Protein AF-0000000074483027 (afdb_homodimer)

Secondary structure (DSSP, 8-state):
-HHHHHHHHT-HHHHHHT-EEEEEETTEEEEEEE--GGGB-TTSBBPHHHHHHHHHHHHHHHHTTTSS-EEEEEEEEEE-S--BTT-EEEEEEEE-S--SSEEEEEEEEE-TT--EEEEEEEEEEE-SS----/-HHHHHHHHT-HHHHHHT-EEEEEETTEEEEEEE--GGGB-TTSBBPHHHHHHHHHHHHHHHHTTTSS-EEEEEEEEEE-S--BTT-EEEEEEEE-S-SSSEEEEEEEEEETT--EEEEEEEEEEE-SS----

Organism: Parageobacillus thermoglucosidasius (NCBI:txid1426)

Solvent-accessible surface area (backbone atoms only — not comparable to full-atom values): 13117 Å² total; per-residue (Å²): 112,68,68,60,50,53,46,58,72,59,14,33,30,45,54,68,67,51,47,42,82,73,46,75,42,76,36,22,14,33,24,34,34,62,36,44,76,55,38,16,32,68,86,60,30,50,20,67,36,51,55,47,28,48,40,43,52,11,42,52,48,11,57,40,40,71,74,33,54,47,44,74,39,36,39,36,40,34,55,68,44,89,47,35,74,72,39,45,38,36,17,38,18,35,53,72,52,74,80,63,53,55,38,38,30,44,27,42,30,26,38,87,86,69,46,64,32,29,45,33,39,37,33,31,40,40,51,80,71,60,66,73,127,109,67,67,59,49,51,46,57,70,60,13,34,31,47,51,68,67,53,47,44,82,74,45,76,44,76,37,22,14,33,25,36,35,62,36,44,76,54,38,16,30,68,86,60,29,50,21,67,38,53,55,46,28,49,40,44,52,11,42,53,48,11,56,39,39,72,74,32,53,47,44,73,39,35,38,37,40,36,55,68,42,91,50,35,75,72,39,47,39,35,16,40,16,35,54,74,52,73,84,59,54,54,36,38,32,44,28,42,30,26,37,86,86,68,45,64,33,30,44,33,40,37,34,30,39,42,52,80,71,62,66,73,126

Foldseek 3Di:
DVVVVVVLQVPPVCVVQPKAWDDAAAQKTKIKHADAPVQADPVQWGDPVSQVVQQVSRVCRNVCRPQFHKDWDDKDKDFDATHHHGWMKMKMKGWDDDDDQKTKIWIFIATPVRDTGMIMMTMMGTDPPRPPD/DVVVVVVLQVPPVCVVQPKAWDDAAAQKTKIKHAAAPVQADPVQWGDPVSQVVQQVSRVCRNVCRVQFHKDWDDKDKDFDATHHHGWMKMKMKGWDDDDDQKTKIWIFIATPVRDTGMIMMTMMGTDPPRPPD

Nearest PDB structures (foldseek):
  2fs2-assembly1_B  TM=9.545E-01  e=5.221E-14  Escherichia coli
  1psu-assembly1_A  TM=9.166E-01  e=1.231E-13  Escherichia coli
  3lbe-assembly1_B  TM=9.608E-01  e=1.191E-11  Streptococcus mutans UA159
  4zrb-assembly2_G  TM=9.222E-01  e=1.882E-11  Streptococcus pneumoniae TIGR4
  4zrb-assembly1_D  TM=9.544E-01  e=6.252E-11  Streptococcus pneumoniae TIGR4

Structure (mmCIF, N/CA/C/O backbone):
data_AF-0000000074483027-model_v1
#
loop_
_entity.id
_entity.type
_entity.pdbx_description
1 polymer 'Phenylacetic acid degradation protein'
#
loop_
_atom_site.group_PDB
_atom_site.id
_atom_site.type_symbol
_atom_site.label_atom_id
_atom_site.label_alt_id
_atom_site.label_comp_id
_atom_site.label_asym_id
_atom_site.label_entity_id
_atom_site.label_seq_id
_atom_site.pdbx_PDB_ins_code
_atom_site.Cartn_x
_atom_site.Cartn_y
_atom_site.Cartn_z
_atom_site.occupancy
_atom_site.B_iso_or_equiv
_atom_site.auth_seq_id
_atom_site.auth_comp_id
_atom_site.auth_asym_id
_atom_site.auth_atom_id
_atom_site.pdbx_PDB_model_num
ATOM 1 N N . MET A 1 1 ? 1.096 22.469 15.211 1 58.09 1 MET A N 1
ATOM 2 C CA . MET A 1 1 ? 1.798 21.281 14.75 1 58.09 1 MET A CA 1
ATOM 3 C C . MET A 1 1 ? 1.751 20.188 15.805 1 58.09 1 MET A C 1
ATOM 5 O O . MET A 1 1 ? 1.558 19 15.484 1 58.09 1 MET A O 1
ATOM 9 N N . GLY A 1 2 ? 1.621 20.656 16.953 1 65 2 GLY A N 1
ATOM 10 C CA . GLY A 1 2 ? 1.711 19.781 18.109 1 65 2 GLY A CA 1
ATOM 11 C C . GLY A 1 2 ? 0.546 18.812 18.219 1 65 2 GLY A C 1
ATOM 12 O O . GLY A 1 2 ? 0.747 17.609 18.375 1 65 2 GLY A O 1
ATOM 13 N N . ASP A 1 3 ? -0.646 19.344 17.984 1 74 3 ASP A N 1
ATOM 14 C CA . ASP A 1 3 ? -1.825 18.5 18.156 1 74 3 ASP A CA 1
ATOM 15 C C . ASP A 1 3 ? -1.979 17.531 16.984 1 74 3 ASP A C 1
ATOM 17 O O . ASP A 1 3 ? -2.311 16.359 17.188 1 74 3 ASP A O 1
ATOM 21 N N . PHE A 1 4 ? -1.639 17.953 15.836 1 74.31 4 PHE A N 1
ATOM 22 C CA . PHE A 1 4 ? -1.752 17.125 14.641 1 74.31 4 PHE A CA 1
ATOM 23 C C . PHE A 1 4 ? -0.746 15.984 14.672 1 74.31 4 PHE A C 1
ATOM 25 O O . PHE A 1 4 ? -1.091 14.836 14.375 1 74.31 4 PHE A O 1
ATOM 32 N N . MET A 1 5 ? 0.415 16.266 15.211 1 77.19 5 MET A N 1
ATOM 33 C CA . MET A 1 5 ? 1.448 15.242 15.328 1 77.19 5 MET A CA 1
ATOM 34 C C . MET A 1 5 ? 1.03 14.156 16.312 1 77.19 5 MET A C 1
ATOM 36 O O . MET A 1 5 ? 1.313 12.977 16.109 1 77.19 5 MET A O 1
ATOM 40 N N . LYS A 1 6 ? 0.401 14.656 17.266 1 82.94 6 LYS A N 1
ATOM 41 C CA . LYS A 1 6 ? -0.09 13.703 18.266 1 82.94 6 LYS A CA 1
ATOM 42 C C . LYS A 1 6 ? -1.12 12.758 17.641 1 82.94 6 LYS A C 1
ATOM 44 O O . LYS A 1 6 ? -1.086 11.555 17.891 1 82.94 6 LYS A O 1
ATOM 49 N N . LYS A 1 7 ? -1.96 13.328 16.906 1 84.56 7 LYS A N 1
ATOM 50 C CA . LYS A 1 7 ? -2.988 12.523 16.25 1 84.56 7 LYS A CA 1
ATOM 51 C C . LYS A 1 7 ? -2.369 11.531 15.273 1 84.56 7 LYS A C 1
ATOM 53 O O . LYS A 1 7 ? -2.773 10.367 15.219 1 84.56 7 LYS A O 1
ATOM 58 N N . MET A 1 8 ? -1.4 11.906 14.562 1 84.81 8 MET A N 1
ATOM 59 C CA . MET A 1 8 ? -0.748 11.062 13.57 1 84.81 8 MET A CA 1
ATOM 60 C C . MET A 1 8 ? -0.003 9.914 14.234 1 84.81 8 MET A C 1
ATOM 62 O O . MET A 1 8 ? 0.044 8.805 13.703 1 84.81 8 MET A O 1
ATOM 66 N N . LYS A 1 9 ? 0.51 10.18 15.43 1 88.38 9 LYS A N 1
ATOM 67 C CA . LYS A 1 9 ? 1.237 9.156 16.172 1 88.38 9 LYS A CA 1
ATOM 68 C C . LYS A 1 9 ? 0.292 8.07 16.688 1 88.38 9 LYS A C 1
ATOM 70 O O . LYS A 1 9 ? 0.726 6.965 17.016 1 88.38 9 LYS A O 1
ATOM 75 N N . GLU A 1 10 ? -0.963 8.43 16.688 1 91.31 10 GLU A N 1
ATOM 76 C CA . GLU A 1 10 ? -1.968 7.484 17.172 1 91.31 10 GLU A CA 1
ATOM 77 C C . GLU A 1 10 ? -2.658 6.77 16.016 1 91.31 10 GLU A C 1
ATOM 79 O O . GLU A 1 10 ? -3.676 6.102 16.203 1 91.31 10 GLU A O 1
ATOM 84 N N . ASP A 1 11 ? -2.107 6.992 14.883 1 94.06 11 ASP A N 1
ATOM 85 C CA . ASP A 1 11 ? -2.691 6.32 13.727 1 94.06 11 ASP A CA 1
ATOM 86 C C . ASP A 1 11 ? -2.75 4.809 13.938 1 94.06 11 ASP A C 1
ATOM 88 O O . ASP A 1 11 ? -1.715 4.156 14.078 1 94.06 11 ASP A O 1
ATOM 92 N N . PRO A 1 12 ? -3.945 4.211 13.969 1 96.12 12 PRO A N 1
ATOM 93 C CA . PRO A 1 12 ? -4.098 2.797 14.312 1 96.12 12 PRO A CA 1
ATOM 94 C C . PRO A 1 12 ? -3.346 1.873 13.359 1 96.12 12 PRO A C 1
ATOM 96 O O . PRO A 1 12 ? -2.717 0.907 13.797 1 96.12 12 PRO A O 1
ATOM 99 N N . PHE A 1 13 ? -3.434 2.139 12.086 1 97.38 13 PHE A N 1
ATOM 100 C CA . PHE A 1 13 ? -2.797 1.264 11.109 1 97.38 13 PHE A CA 1
ATOM 101 C C . PHE A 1 13 ? -1.278 1.358 11.203 1 97.38 13 PHE A C 1
ATOM 103 O O . PHE A 1 13 ? -0.585 0.339 11.18 1 97.38 13 PHE A O 1
ATOM 110 N N . ALA A 1 14 ? -0.75 2.58 11.297 1 97.12 14 ALA A N 1
ATOM 111 C CA . ALA A 1 14 ? 0.689 2.766 11.469 1 97.12 14 ALA A CA 1
ATOM 112 C C . ALA A 1 14 ? 1.194 2.021 12.703 1 97.12 14 ALA A C 1
ATOM 114 O O . ALA A 1 14 ? 2.207 1.32 12.641 1 97.12 14 ALA A O 1
ATOM 115 N N . ASN A 1 15 ? 0.457 2.158 13.797 1 97.12 15 ASN A N 1
ATOM 116 C CA . ASN A 1 15 ? 0.821 1.471 15.031 1 97.12 15 ASN A CA 1
ATOM 117 C C . ASN A 1 15 ? 0.728 -0.044 14.875 1 97.12 15 ASN A C 1
ATOM 119 O O . ASN A 1 15 ? 1.569 -0.779 15.398 1 97.12 15 ASN A O 1
ATOM 123 N N . TYR A 1 16 ? -0.268 -0.465 14.195 1 97.62 16 TYR A N 1
ATOM 124 C CA . TYR A 1 16 ? -0.484 -1.886 13.953 1 97.62 16 TYR A CA 1
ATOM 125 C C . TYR A 1 16 ? 0.704 -2.498 13.219 1 97.62 16 TYR A C 1
ATOM 127 O O . TYR A 1 16 ? 1.135 -3.607 13.539 1 97.62 16 TYR A O 1
ATOM 135 N N . LEU A 1 17 ? 1.318 -1.739 12.266 1 97.75 17 LEU A N 1
ATOM 136 C CA . LEU A 1 17 ? 2.436 -2.232 11.469 1 97.75 17 LEU A CA 1
ATOM 137 C C . LEU A 1 17 ? 3.762 -1.994 12.188 1 97.75 17 LEU A C 1
ATOM 139 O O . LEU A 1 17 ? 4.809 -2.467 11.734 1 97.75 17 LEU A O 1
ATOM 143 N N . GLY A 1 18 ? 3.746 -1.287 13.289 1 97.75 18 GLY A N 1
ATOM 144 C CA . GLY A 1 18 ? 4.973 -0.981 14.008 1 97.75 18 GLY A CA 1
ATOM 145 C C . GLY A 1 18 ? 5.77 0.146 13.375 1 97.75 18 GLY A C 1
ATOM 146 O O . GLY A 1 18 ? 7 0.153 13.445 1 97.75 18 GLY A O 1
ATOM 147 N N . ILE A 1 19 ? 5.109 1.063 12.727 1 98.12 19 ILE A N 1
ATOM 148 C CA . ILE A 1 19 ? 5.777 2.193 12.086 1 98.12 19 ILE A CA 1
ATOM 149 C C . ILE A 1 19 ? 6.035 3.289 13.117 1 98.12 19 ILE A C 1
ATOM 151 O O . ILE A 1 19 ? 5.164 3.607 13.93 1 98.12 19 ILE A O 1
ATOM 155 N N . THR A 1 20 ? 7.207 3.803 13.102 1 97.44 20 THR A N 1
ATOM 156 C CA . THR A 1 20 ? 7.594 4.902 13.984 1 97.44 20 THR A CA 1
ATOM 157 C C . THR A 1 20 ? 7.734 6.199 13.195 1 97.44 20 THR A C 1
ATOM 159 O O . THR A 1 20 ? 8.43 6.242 12.18 1 97.44 20 THR A O 1
ATOM 162 N N . ILE A 1 21 ? 7.062 7.238 13.633 1 96.81 21 ILE A N 1
ATOM 163 C CA . ILE A 1 21 ? 7.23 8.57 13.055 1 96.81 21 ILE A CA 1
ATOM 164 C C . ILE A 1 21 ? 8.445 9.25 13.68 1 96.81 21 ILE A C 1
ATOM 166 O O . ILE A 1 21 ? 8.422 9.625 14.852 1 96.81 21 ILE A O 1
ATOM 170 N N . GLU A 1 22 ? 9.445 9.461 12.891 1 96.56 22 GLU A N 1
ATOM 171 C CA . GLU A 1 22 ? 10.719 9.953 13.406 1 96.56 22 GLU A CA 1
ATOM 172 C C . GLU A 1 22 ? 10.766 11.477 13.398 1 96.56 22 GLU A C 1
ATOM 174 O O . GLU A 1 22 ? 11.219 12.102 14.359 1 96.56 22 GLU A O 1
ATOM 179 N N . ASP A 1 23 ? 10.398 12.062 12.328 1 95.94 23 ASP A N 1
ATOM 180 C CA . ASP A 1 23 ? 10.484 13.508 12.133 1 95.94 23 ASP A CA 1
ATOM 181 C C . ASP A 1 23 ? 9.414 13.992 11.164 1 95.94 23 ASP A C 1
ATOM 183 O O . ASP A 1 23 ? 9.109 13.32 10.172 1 95.94 23 ASP A O 1
ATOM 187 N N . VAL A 1 24 ? 8.828 15.117 11.508 1 95.5 24 VAL A N 1
ATOM 188 C CA . VAL A 1 24 ? 7.863 15.773 10.633 1 95.5 24 VAL A CA 1
ATOM 189 C C . VAL A 1 24 ? 8.125 17.281 10.609 1 95.5 24 VAL A C 1
ATOM 191 O O . VAL A 1 24 ? 8.211 17.922 11.656 1 95.5 24 VAL A O 1
ATOM 194 N N . GLU A 1 25 ? 8.297 17.766 9.484 1 94.38 25 GLU A N 1
ATOM 195 C CA . GLU A 1 25 ? 8.375 19.203 9.195 1 94.38 25 GLU A CA 1
ATOM 196 C C . GLU A 1 25 ? 7.438 19.594 8.062 1 94.38 25 GLU A C 1
ATOM 198 O O . GLU A 1 25 ? 6.816 18.719 7.438 1 94.38 25 GLU A O 1
ATOM 203 N N . GLU A 1 26 ? 7.32 20.875 7.852 1 92.69 26 GLU A N 1
ATOM 204 C CA . GLU A 1 26 ? 6.449 21.312 6.766 1 92.69 26 GLU A CA 1
ATOM 205 C C . GLU A 1 26 ? 6.887 20.703 5.434 1 92.69 26 GLU A C 1
ATOM 207 O O . GLU A 1 26 ? 8 20.969 4.969 1 92.69 26 GLU A O 1
ATOM 212 N N . GLY A 1 27 ? 6.035 19.906 4.895 1 93.5 27 GLY A N 1
ATOM 213 C CA . GLY A 1 27 ? 6.297 19.297 3.602 1 93.5 27 GLY A CA 1
ATOM 214 C C . GLY A 1 27 ? 7.293 18.156 3.674 1 93.5 27 GLY A C 1
ATOM 215 O O . GLY A 1 27 ? 7.832 17.734 2.65 1 93.5 27 GLY A O 1
ATOM 216 N N . TYR A 1 28 ? 7.641 17.703 4.84 1 96.75 28 TYR A N 1
ATOM 217 C CA . TYR A 1 28 ? 8.672 16.703 5.051 1 96.75 28 TYR A CA 1
ATOM 218 C C . TYR A 1 28 ? 8.281 15.742 6.164 1 96.75 28 TYR A C 1
ATOM 220 O O . TYR A 1 28 ? 7.723 16.156 7.184 1 96.75 28 TYR A O 1
ATOM 228 N N . ALA A 1 29 ? 8.594 14.484 5.973 1 97.62 29 ALA A N 1
ATOM 229 C CA . ALA A 1 29 ? 8.414 13.516 7.047 1 97.62 29 ALA A CA 1
ATOM 230 C C . ALA A 1 29 ? 9.367 12.336 6.887 1 97.62 29 ALA A C 1
ATOM 232 O O . ALA A 1 29 ? 9.688 11.93 5.766 1 97.62 29 ALA A O 1
ATOM 233 N N . LYS A 1 30 ? 9.836 11.859 7.961 1 98.5 30 LYS A N 1
ATOM 234 C CA . LYS A 1 30 ? 10.672 10.664 8.062 1 98.5 30 LYS A CA 1
ATOM 235 C C . LYS A 1 30 ? 10.047 9.641 9.008 1 98.5 30 LYS A C 1
ATOM 237 O O . LYS A 1 30 ? 9.75 9.953 10.156 1 98.5 30 LYS A O 1
ATOM 242 N N . VAL A 1 31 ? 9.82 8.43 8.516 1 98.5 31 VAL A N 1
ATOM 243 C CA . VAL A 1 31 ? 9.25 7.352 9.32 1 98.5 31 VAL A CA 1
ATOM 244 C C . VAL A 1 31 ? 10.062 6.074 9.125 1 98.5 31 VAL A C 1
ATOM 246 O O . VAL A 1 31 ? 10.781 5.934 8.133 1 98.5 31 VAL A O 1
ATOM 249 N N . SER A 1 32 ? 9.969 5.137 10.07 1 98.75 32 SER A N 1
ATOM 250 C CA . SER A 1 32 ? 10.766 3.914 10 1 98.75 32 SER A CA 1
ATOM 251 C C . SER A 1 32 ? 9.961 2.709 10.477 1 98.75 32 SER A C 1
ATOM 253 O O . SER A 1 32 ? 8.93 2.863 11.133 1 98.75 32 SER A O 1
ATOM 255 N N . MET A 1 33 ? 10.445 1.524 10.102 1 98.56 33 MET A N 1
ATOM 256 C CA . MET A 1 33 ? 9.812 0.26 10.461 1 98.56 33 MET A CA 1
ATOM 257 C C . MET A 1 33 ? 10.805 -0.892 10.375 1 98.56 33 MET A C 1
ATOM 259 O O . MET A 1 33 ? 11.633 -0.936 9.461 1 98.56 33 MET A O 1
ATOM 263 N N . GLU A 1 34 ? 10.734 -1.727 11.297 1 98.44 34 GLU A N 1
ATOM 264 C CA . GLU A 1 34 ? 11.492 -2.973 11.219 1 98.44 34 GLU A CA 1
ATOM 265 C C . GLU A 1 34 ? 10.664 -4.082 10.578 1 98.44 34 GLU A C 1
ATOM 267 O O . GLU A 1 34 ? 9.516 -4.309 10.961 1 98.44 34 GLU A O 1
ATOM 272 N N . ILE A 1 35 ? 11.281 -4.805 9.625 1 98.25 35 ILE A N 1
ATOM 273 C CA . ILE A 1 35 ? 10.586 -5.906 8.961 1 98.25 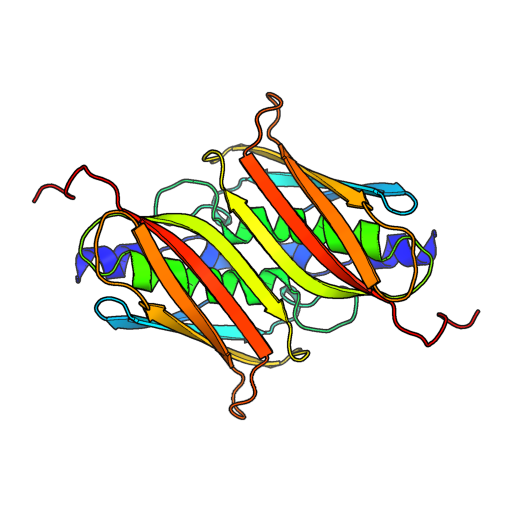35 ILE A CA 1
ATOM 274 C C . ILE A 1 35 ? 10.586 -7.137 9.859 1 98.25 35 ILE A C 1
ATOM 276 O O . ILE A 1 35 ? 11.648 -7.695 10.156 1 98.25 35 ILE A O 1
ATOM 280 N N . LYS A 1 36 ? 9.422 -7.48 10.289 1 97.94 36 LYS A N 1
ATOM 281 C CA . LYS A 1 36 ? 9.211 -8.664 11.109 1 97.94 36 LYS A CA 1
ATOM 282 C C . LYS A 1 36 ? 8.5 -9.766 10.32 1 97.94 36 LYS A C 1
ATOM 284 O O . LYS A 1 36 ? 8.141 -9.562 9.156 1 97.94 36 LYS A O 1
ATOM 289 N N . GLY A 1 37 ? 8.281 -10.938 10.945 1 97.06 37 GLY A N 1
ATOM 290 C CA . GLY A 1 37 ? 7.727 -12.102 10.273 1 97.06 37 GLY A CA 1
ATOM 291 C C . GLY A 1 37 ? 6.359 -11.844 9.664 1 97.06 37 GLY A C 1
ATOM 292 O O . GLY A 1 37 ? 6.066 -12.32 8.562 1 97.06 37 GLY A O 1
ATOM 293 N N . ASN A 1 38 ? 5.551 -11.086 10.352 1 97.19 38 ASN A N 1
ATOM 294 C CA . ASN A 1 38 ? 4.188 -10.828 9.898 1 97.19 38 ASN A CA 1
ATOM 295 C C . ASN A 1 38 ? 4.16 -9.867 8.719 1 97.19 38 ASN A C 1
ATOM 297 O O . ASN A 1 38 ? 3.119 -9.688 8.086 1 97.19 38 ASN A O 1
ATOM 301 N N . LEU A 1 39 ? 5.336 -9.242 8.398 1 97.75 39 LEU A N 1
ATOM 302 C CA . LEU A 1 39 ? 5.391 -8.258 7.324 1 97.75 39 LEU A CA 1
ATOM 303 C C . LEU A 1 39 ? 6.016 -8.859 6.066 1 97.75 39 LEU A C 1
ATOM 305 O O . LEU A 1 39 ? 6.23 -8.156 5.078 1 97.75 39 LEU A O 1
ATOM 309 N N . LEU A 1 40 ? 6.312 -10.125 6.105 1 96.62 40 LEU A N 1
ATOM 310 C CA . LEU A 1 40 ? 6.918 -10.805 4.969 1 96.62 40 LEU A CA 1
ATOM 311 C C . LEU A 1 40 ? 5.852 -11.289 3.992 1 96.62 40 LEU A C 1
ATOM 313 O O . LEU A 1 40 ? 4.688 -11.453 4.371 1 96.62 40 LEU A O 1
ATOM 317 N N . ASN A 1 41 ? 6.293 -11.43 2.721 1 93.5 41 ASN A N 1
ATOM 318 C CA . ASN A 1 41 ? 5.426 -12.078 1.743 1 93.5 41 ASN A CA 1
ATOM 319 C C . ASN A 1 41 ? 5.691 -13.578 1.667 1 93.5 41 ASN A C 1
ATOM 321 O O . ASN A 1 41 ? 6.48 -14.109 2.447 1 93.5 41 ASN A O 1
ATOM 325 N N . PHE A 1 42 ? 4.957 -14.25 0.782 1 89.56 42 PHE A N 1
ATOM 326 C CA . PHE A 1 42 ? 5.047 -15.703 0.689 1 89.56 42 PHE A CA 1
ATOM 327 C C . PHE A 1 42 ? 6.371 -16.125 0.066 1 89.56 42 PHE A C 1
ATOM 329 O O . PHE A 1 42 ? 6.742 -17.297 0.118 1 89.56 42 PHE A O 1
ATOM 336 N N . HIS A 1 43 ? 7.125 -15.18 -0.496 1 88.38 43 HIS A N 1
ATOM 337 C CA . HIS A 1 43 ? 8.453 -15.477 -1.021 1 88.38 43 HIS A CA 1
ATOM 338 C C . HIS A 1 43 ? 9.523 -15.305 0.055 1 88.38 43 HIS A C 1
ATOM 340 O O . HIS A 1 43 ? 10.695 -15.609 -0.176 1 88.38 43 HIS A O 1
ATOM 346 N N . GLY A 1 44 ? 9.141 -14.75 1.221 1 91.62 44 GLY A N 1
ATOM 347 C CA . GLY A 1 44 ? 10.078 -14.578 2.316 1 91.62 44 GLY A CA 1
ATOM 348 C C . GLY A 1 44 ? 10.75 -13.211 2.322 1 91.62 44 GLY A C 1
ATOM 349 O O . GLY A 1 44 ? 11.672 -12.969 3.104 1 91.62 44 GLY A O 1
ATOM 350 N N . SER A 1 45 ? 10.367 -12.391 1.451 1 95.31 45 SER A N 1
ATOM 351 C CA . SER A 1 45 ? 10.836 -11.008 1.43 1 95.31 45 SER A CA 1
ATOM 352 C C . SER A 1 45 ? 9.781 -10.062 1.995 1 95.31 45 SER A C 1
ATOM 354 O O . SER A 1 45 ? 8.648 -10.469 2.242 1 95.31 45 SER A O 1
ATOM 356 N N . ALA A 1 46 ? 10.234 -8.812 2.262 1 97.19 46 ALA A N 1
ATOM 357 C CA . ALA A 1 46 ? 9.273 -7.816 2.732 1 97.19 46 ALA A CA 1
ATOM 358 C C . ALA A 1 46 ? 8.102 -7.676 1.763 1 97.19 46 ALA A C 1
ATOM 360 O O . ALA A 1 46 ? 8.305 -7.59 0.548 1 97.19 46 ALA A O 1
ATOM 361 N N . ASN A 1 47 ? 6.945 -7.742 2.277 1 97.88 47 ASN A N 1
ATOM 362 C CA . ASN A 1 47 ? 5.746 -7.625 1.454 1 97.88 47 ASN A CA 1
ATOM 363 C C . ASN A 1 47 ? 5.637 -6.242 0.816 1 97.88 47 ASN A C 1
ATOM 365 O O . ASN A 1 47 ? 5.898 -5.23 1.469 1 97.88 47 ASN A O 1
ATOM 369 N N . GLY A 1 48 ? 5.234 -6.164 -0.43 1 97.62 48 GLY A N 1
ATOM 370 C CA . GLY A 1 48 ? 5.062 -4.895 -1.123 1 97.62 48 GLY A CA 1
ATOM 371 C C . GLY A 1 48 ? 4.086 -3.965 -0.432 1 97.62 48 GLY A C 1
ATOM 372 O O . GLY A 1 48 ? 4.27 -2.746 -0.438 1 97.62 48 GLY A O 1
ATOM 373 N N . GLY A 1 49 ? 3.008 -4.555 0.086 1 98.31 49 GLY A N 1
ATOM 374 C CA . GLY A 1 49 ? 2.035 -3.77 0.829 1 98.31 49 GLY A CA 1
ATOM 375 C C . GLY A 1 49 ? 2.611 -3.135 2.08 1 98.31 49 GLY A C 1
ATOM 376 O O . GLY A 1 49 ? 2.25 -2.012 2.438 1 98.31 49 GLY A O 1
ATOM 377 N N . ALA A 1 50 ? 3.506 -3.861 2.752 1 98.38 50 ALA A N 1
ATOM 378 C CA . ALA A 1 50 ? 4.164 -3.32 3.938 1 98.38 50 ALA A CA 1
ATOM 379 C C . ALA A 1 50 ? 5.059 -2.139 3.576 1 98.38 50 ALA A C 1
ATOM 381 O O . ALA A 1 50 ? 5.023 -1.099 4.238 1 98.38 50 ALA A O 1
ATOM 382 N N . ILE A 1 51 ? 5.84 -2.342 2.521 1 98.75 51 ILE A N 1
ATOM 383 C CA . ILE A 1 51 ? 6.734 -1.286 2.059 1 98.75 51 ILE A CA 1
ATOM 384 C C . ILE A 1 51 ? 5.918 -0.066 1.636 1 98.75 51 ILE A C 1
ATOM 386 O O . ILE A 1 51 ? 6.246 1.064 2.004 1 98.75 51 ILE A O 1
ATOM 390 N N . PHE A 1 52 ? 4.863 -0.283 0.899 1 98.81 52 PHE A N 1
ATOM 391 C CA . PHE A 1 52 ? 3.979 0.801 0.49 1 98.81 52 PHE A CA 1
ATOM 392 C C . PHE A 1 52 ? 3.398 1.514 1.705 1 98.81 52 PHE A C 1
ATOM 394 O O . PHE A 1 52 ? 3.32 2.744 1.73 1 98.81 52 PHE A O 1
ATOM 401 N N . SER A 1 53 ? 2.934 0.764 2.652 1 98.69 53 SER A N 1
ATOM 402 C CA . SER A 1 53 ? 2.316 1.353 3.836 1 98.69 53 SER A CA 1
ATOM 403 C C . SER A 1 53 ? 3.279 2.293 4.551 1 98.69 53 SER A C 1
ATOM 405 O O . SER A 1 53 ? 2.879 3.359 5.027 1 98.69 53 SER A O 1
ATOM 407 N N . LEU A 1 54 ? 4.547 1.885 4.656 1 98.75 54 LEU A N 1
ATOM 408 C CA . LEU A 1 54 ? 5.574 2.754 5.223 1 98.75 54 LEU A CA 1
ATOM 409 C C . LEU A 1 54 ? 5.664 4.066 4.449 1 98.75 54 LEU A C 1
ATOM 411 O O . LEU A 1 54 ? 5.637 5.145 5.043 1 98.75 54 LEU A O 1
ATOM 415 N N . ALA A 1 55 ? 5.75 3.961 3.123 1 98.88 55 ALA A N 1
ATOM 416 C CA . ALA A 1 55 ? 5.801 5.141 2.264 1 98.88 55 ALA A CA 1
ATOM 417 C C . ALA A 1 55 ? 4.551 6 2.434 1 98.88 55 ALA A C 1
ATOM 419 O O . ALA A 1 55 ? 4.633 7.23 2.471 1 98.88 55 ALA A O 1
ATOM 420 N N . ASP A 1 56 ? 3.422 5.336 2.504 1 98.56 56 ASP A N 1
ATOM 421 C CA . ASP A 1 56 ? 2.133 6.012 2.629 1 98.56 56 ASP A CA 1
ATOM 422 C C . ASP A 1 56 ? 2.055 6.812 3.926 1 98.56 56 ASP A C 1
ATOM 424 O O . ASP A 1 56 ? 1.52 7.926 3.943 1 98.56 56 ASP A O 1
ATOM 428 N N . VAL A 1 57 ? 2.523 6.25 5.016 1 97.88 57 VAL A N 1
ATOM 429 C CA . VAL A 1 57 ? 2.512 6.961 6.289 1 97.88 57 VAL A CA 1
ATOM 430 C C . VAL A 1 57 ? 3.396 8.203 6.199 1 97.88 57 VAL A C 1
ATOM 432 O O . VAL A 1 57 ? 3.018 9.273 6.668 1 97.88 57 VAL A O 1
ATOM 435 N N . ALA A 1 58 ? 4.598 8.094 5.598 1 98.19 58 ALA A N 1
ATOM 436 C CA . ALA A 1 58 ? 5.445 9.266 5.383 1 98.19 58 ALA A CA 1
ATOM 437 C C . ALA A 1 58 ? 4.723 10.328 4.566 1 98.19 58 ALA A C 1
ATOM 439 O O . ALA A 1 58 ? 4.754 11.508 4.91 1 98.19 58 ALA A O 1
ATOM 440 N N . PHE A 1 59 ? 4.086 9.875 3.539 1 97.62 59 PHE A N 1
ATOM 441 C CA . PHE A 1 59 ? 3.305 10.734 2.654 1 97.62 59 PHE A CA 1
ATOM 442 C C . PHE A 1 59 ? 2.195 11.438 3.426 1 97.62 59 PHE A C 1
ATOM 444 O O . PHE A 1 59 ? 2.014 12.648 3.293 1 97.62 59 PHE A O 1
ATOM 451 N N . ALA A 1 60 ? 1.421 10.672 4.211 1 95.88 60 ALA A N 1
ATOM 452 C CA . ALA A 1 60 ? 0.339 11.234 5.016 1 95.88 60 ALA A CA 1
ATOM 453 C C . ALA A 1 60 ? 0.864 12.297 5.977 1 95.88 60 ALA A C 1
ATOM 455 O O . ALA A 1 60 ? 0.272 13.367 6.109 1 95.88 60 ALA A O 1
ATOM 456 N N . CYS A 1 61 ? 1.98 12.016 6.637 1 95.25 61 CYS A N 1
ATOM 457 C CA . CYS A 1 61 ? 2.57 12.953 7.586 1 95.25 61 CYS A CA 1
ATOM 458 C C . CYS A 1 61 ? 3.004 14.234 6.887 1 95.25 61 CYS A C 1
ATOM 460 O O . CYS A 1 61 ? 2.658 15.328 7.324 1 95.25 61 CYS A O 1
ATOM 462 N N . ALA A 1 62 ? 3.729 14.102 5.809 1 95.12 62 ALA A N 1
ATOM 463 C CA . ALA A 1 62 ? 4.246 15.273 5.105 1 95.12 62 ALA A CA 1
ATOM 464 C C . ALA A 1 62 ? 3.111 16.109 4.527 1 95.12 62 ALA A C 1
ATOM 466 O O . ALA A 1 62 ? 3.139 17.344 4.613 1 95.12 62 ALA A O 1
ATOM 467 N N . SER A 1 63 ? 2.139 15.445 3.959 1 93.31 63 SER A N 1
ATOM 468 C CA . SER A 1 63 ? 1.059 16.156 3.287 1 93.31 63 SER A CA 1
ATOM 469 C C . SER A 1 63 ? 0.15 16.859 4.289 1 93.31 63 SER A C 1
ATOM 471 O O . SER A 1 63 ? -0.491 17.859 3.961 1 93.31 63 SER A O 1
ATOM 473 N N . ASN A 1 64 ? 0.138 16.375 5.469 1 91.5 64 ASN A N 1
ATOM 474 C CA . ASN A 1 64 ? -0.708 16.984 6.488 1 91.5 64 ASN A CA 1
ATOM 475 C C . ASN A 1 64 ? 0.095 17.906 7.406 1 91.5 64 ASN A C 1
ATOM 477 O O . ASN A 1 64 ? -0.377 18.281 8.477 1 91.5 64 ASN A O 1
ATOM 481 N N . SER A 1 65 ? 1.232 18.234 7.027 1 89.5 65 SER A N 1
ATOM 482 C CA . SER A 1 65 ? 2.135 19.016 7.871 1 89.5 65 SER A CA 1
ATOM 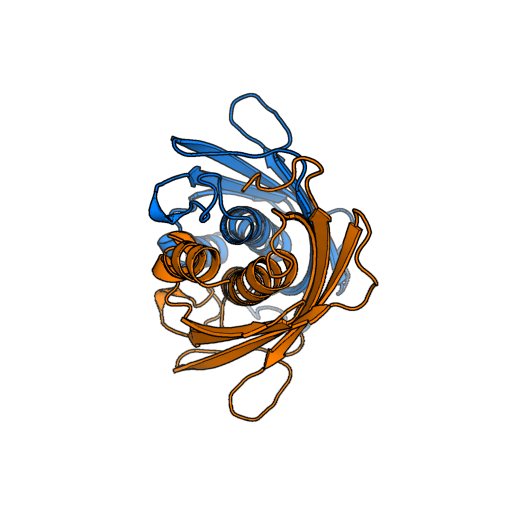483 C C . SER A 1 65 ? 1.872 20.516 7.734 1 89.5 65 SER A C 1
ATOM 485 O O . SER A 1 65 ? 2.428 21.312 8.484 1 89.5 65 SER A O 1
ATOM 487 N N . HIS A 1 66 ? 1.012 20.953 6.754 1 84.31 66 HIS A N 1
ATOM 488 C CA . HIS A 1 66 ? 0.763 22.375 6.496 1 84.31 66 HIS A CA 1
ATOM 489 C C . HIS A 1 66 ? -0.377 22.891 7.363 1 84.31 66 HIS A C 1
ATOM 491 O O . HIS A 1 66 ? -0.946 23.953 7.074 1 84.31 66 HIS A O 1
ATOM 497 N N . HIS A 1 67 ? -0.738 22.234 8.352 1 79.31 67 HIS A N 1
ATOM 498 C CA . HIS A 1 67 ? -1.827 22.641 9.234 1 79.31 67 HIS A CA 1
ATOM 499 C C . HIS A 1 67 ? -3.16 22.641 8.492 1 79.31 67 HIS A C 1
ATOM 501 O O . HIS A 1 67 ? -4.008 23.5 8.734 1 79.31 67 HIS A O 1
ATOM 507 N N . GLN A 1 68 ? -3.195 22.016 7.43 1 83.12 68 GLN A N 1
ATOM 508 C CA . GLN A 1 68 ? -4.406 21.766 6.66 1 83.12 68 GLN A CA 1
ATOM 509 C C . GLN A 1 68 ? -4.574 20.266 6.379 1 83.12 68 GLN A C 1
ATOM 511 O O . GLN A 1 68 ? -3.617 19.594 6 1 83.12 68 GLN A O 1
ATOM 516 N N . ALA A 1 69 ? -5.844 19.859 6.562 1 87.38 69 ALA A N 1
ATOM 517 C CA . ALA A 1 69 ? -6.113 18.453 6.32 1 87.38 69 ALA A CA 1
ATOM 518 C C . ALA A 1 69 ? -5.922 18.094 4.844 1 87.38 69 ALA A C 1
ATOM 520 O O . ALA A 1 69 ? -6.328 18.859 3.963 1 87.38 69 ALA A O 1
ATOM 521 N N . ALA A 1 70 ? -5.238 17.094 4.641 1 91.19 70 ALA A N 1
ATOM 522 C CA . ALA A 1 70 ? -5.02 16.578 3.289 1 91.19 70 ALA A CA 1
ATOM 523 C C . ALA A 1 70 ? -5.367 15.102 3.191 1 91.19 70 ALA A C 1
ATOM 525 O O . ALA A 1 70 ? -5.215 14.359 4.164 1 91.19 70 ALA A O 1
ATOM 526 N N . VAL A 1 71 ? -5.898 14.695 2.027 1 93.5 71 VAL A N 1
ATOM 527 C CA . VAL A 1 71 ? -6.188 13.297 1.76 1 93.5 71 VAL A CA 1
ATOM 528 C C . VAL A 1 71 ? -5.434 12.836 0.512 1 93.5 71 VAL A C 1
ATOM 530 O O . VAL A 1 71 ? -5.273 13.609 -0.44 1 93.5 71 VAL A O 1
ATOM 533 N N . GLY A 1 72 ? -4.906 11.711 0.572 1 95.38 72 GLY A N 1
ATOM 534 C CA . GLY A 1 72 ? -4.254 11.133 -0.597 1 95.38 72 GLY A CA 1
ATOM 535 C C . GLY A 1 72 ? -5.219 10.844 -1.731 1 95.38 72 GLY A C 1
ATOM 536 O O . GLY A 1 72 ? -6.305 10.305 -1.507 1 95.38 72 GLY A O 1
ATOM 537 N N . ILE A 1 73 ? -4.781 11.156 -2.896 1 95.94 73 ILE A N 1
ATOM 538 C CA . ILE A 1 73 ? -5.641 10.914 -4.051 1 95.94 73 ILE A CA 1
ATOM 539 C C . ILE A 1 73 ? -5.047 9.812 -4.918 1 95.94 73 ILE A C 1
ATOM 541 O O . ILE A 1 73 ? -5.777 8.992 -5.484 1 95.94 73 ILE A O 1
ATOM 545 N N . ALA A 1 74 ? -3.758 9.883 -5.102 1 98.19 74 ALA A N 1
ATOM 546 C CA . ALA A 1 74 ? -3.072 8.906 -5.941 1 98.19 74 ALA A CA 1
ATOM 547 C C . ALA A 1 74 ? -1.65 8.656 -5.445 1 98.19 74 ALA A C 1
ATOM 549 O O . ALA A 1 74 ? -1.001 9.562 -4.926 1 98.19 74 ALA A O 1
ATOM 550 N N . MET A 1 75 ? -1.204 7.48 -5.625 1 98.69 75 MET A N 1
ATOM 551 C CA . MET A 1 75 ? 0.185 7.145 -5.324 1 98.69 75 MET A CA 1
ATOM 552 C C . MET A 1 75 ? 0.729 6.133 -6.328 1 98.69 75 MET A C 1
ATOM 554 O O . MET A 1 75 ? 0.009 5.227 -6.758 1 98.69 75 MET A O 1
ATOM 558 N N . THR A 1 76 ? 1.963 6.305 -6.684 1 98.88 76 THR A N 1
ATOM 559 C CA . THR A 1 76 ? 2.732 5.348 -7.473 1 98.88 76 THR A CA 1
ATOM 560 C C . THR A 1 76 ? 3.959 4.875 -6.699 1 98.88 76 THR A C 1
ATOM 562 O O . THR A 1 76 ? 4.633 5.676 -6.047 1 98.88 76 THR A O 1
ATOM 565 N N . ILE A 1 77 ? 4.246 3.574 -6.816 1 98.88 77 ILE A N 1
ATOM 566 C CA . ILE A 1 77 ? 5.434 3.061 -6.141 1 98.88 77 ILE A CA 1
ATOM 567 C C . ILE A 1 77 ? 6.18 2.105 -7.07 1 98.88 77 ILE A C 1
ATOM 569 O O . ILE A 1 77 ? 5.562 1.333 -7.805 1 98.88 77 ILE A O 1
ATOM 573 N N . TYR A 1 78 ? 7.48 2.219 -7.031 1 98.81 78 TYR A N 1
ATOM 574 C CA . TYR A 1 78 ? 8.414 1.349 -7.734 1 98.81 78 TYR A CA 1
ATOM 575 C C . TYR A 1 78 ? 9.258 0.543 -6.754 1 98.81 78 TYR A C 1
ATOM 577 O O . TYR A 1 78 ? 9.883 1.108 -5.852 1 98.81 78 TYR A O 1
ATOM 585 N N . TYR A 1 79 ? 9.195 -0.717 -6.93 1 98.5 79 TYR A N 1
ATOM 586 C CA . TYR A 1 79 ? 10 -1.587 -6.082 1 98.5 79 TYR A CA 1
ATOM 587 C C . TYR A 1 79 ? 11.367 -1.85 -6.711 1 98.5 79 TYR A C 1
ATOM 589 O O . TYR A 1 79 ? 11.469 -2.537 -7.73 1 98.5 79 TYR A O 1
ATOM 597 N N . MET A 1 80 ? 12.438 -1.374 -6.059 1 97.94 80 MET A N 1
ATOM 598 C CA . MET A 1 80 ? 13.766 -1.348 -6.66 1 97.94 80 MET A CA 1
ATOM 599 C C . MET A 1 80 ? 14.586 -2.551 -6.211 1 97.94 80 MET A C 1
ATOM 601 O O . MET A 1 80 ? 15.344 -3.119 -7 1 97.94 80 MET A O 1
ATOM 605 N N . GLN A 1 81 ? 14.508 -2.844 -4.996 1 96.62 81 GLN A N 1
ATOM 606 C CA . GLN A 1 81 ? 15.258 -3.955 -4.418 1 96.62 81 GLN A CA 1
ATOM 607 C C . GLN A 1 81 ? 14.445 -4.664 -3.34 1 96.62 81 GLN A C 1
ATOM 609 O O . GLN A 1 81 ? 13.656 -4.035 -2.635 1 96.62 81 GLN A O 1
ATOM 614 N N . ALA A 1 82 ? 14.727 -5.977 -3.189 1 95.25 82 ALA A N 1
ATOM 615 C CA . ALA A 1 82 ? 14.062 -6.746 -2.141 1 95.25 82 ALA A CA 1
ATOM 616 C C . ALA A 1 82 ? 14.656 -6.426 -0.77 1 95.25 82 ALA A C 1
ATOM 618 O O . ALA A 1 82 ? 15.805 -5.996 -0.666 1 95.25 82 ALA A O 1
ATOM 619 N N . SER A 1 83 ? 13.812 -6.449 0.22 1 96.19 83 SER A N 1
ATOM 620 C CA . SER A 1 83 ? 14.195 -6.414 1.627 1 96.19 83 SER A CA 1
ATOM 621 C C . SER A 1 83 ? 13.609 -7.594 2.391 1 96.19 83 SER A C 1
ATOM 623 O O . SER A 1 83 ? 12.789 -8.344 1.856 1 96.19 83 SER A O 1
ATOM 625 N N . GLY A 1 84 ? 14.164 -7.855 3.57 1 95.06 84 GLY A N 1
ATOM 626 C CA . GLY A 1 84 ? 13.719 -9.055 4.266 1 95.06 84 GLY A CA 1
ATOM 627 C C . GLY A 1 84 ? 13.773 -8.922 5.773 1 95.06 84 GLY A C 1
ATOM 628 O O . GLY A 1 84 ? 14 -7.832 6.301 1 95.06 84 GLY A O 1
ATOM 629 N N . MET A 1 85 ? 13.578 -10.07 6.402 1 95.75 85 MET A N 1
ATOM 630 C CA . MET A 1 85 ? 13.477 -10.188 7.855 1 95.75 85 MET A CA 1
ATOM 631 C C . MET A 1 85 ? 14.648 -9.492 8.539 1 95.75 85 MET A C 1
ATOM 633 O O . MET A 1 85 ? 15.805 -9.711 8.172 1 95.75 85 MET A O 1
ATOM 637 N N . GLY A 1 86 ? 14.281 -8.641 9.508 1 96.12 86 GLY A N 1
ATOM 638 C CA . GLY A 1 86 ? 15.305 -7.992 10.305 1 96.12 86 GLY A CA 1
ATOM 639 C C . GLY A 1 86 ? 15.766 -6.664 9.734 1 96.12 86 GLY A C 1
ATOM 640 O O . GLY A 1 86 ? 16.406 -5.871 10.438 1 96.12 86 GLY A O 1
ATOM 641 N N . ASP A 1 87 ? 15.469 -6.387 8.477 1 97.19 87 ASP A N 1
ATOM 642 C CA . ASP A 1 87 ? 15.828 -5.098 7.895 1 97.19 87 ASP A CA 1
ATOM 643 C C . ASP A 1 87 ? 15.055 -3.959 8.555 1 97.19 87 ASP A C 1
ATOM 645 O O . ASP A 1 87 ? 13.875 -4.102 8.867 1 97.19 87 ASP A O 1
ATOM 649 N N . ARG A 1 88 ? 15.766 -2.9 8.82 1 98.5 88 ARG A N 1
ATOM 650 C CA . ARG A 1 88 ? 15.102 -1.646 9.156 1 98.5 88 ARG A CA 1
ATOM 651 C C . ARG A 1 88 ? 14.945 -0.761 7.922 1 98.5 88 ARG A C 1
ATOM 653 O O . ARG A 1 88 ? 15.938 -0.428 7.266 1 98.5 88 ARG A O 1
ATOM 660 N N . LEU A 1 89 ? 13.727 -0.382 7.602 1 98.81 89 LEU A N 1
ATOM 661 C CA . LEU A 1 89 ? 13.445 0.488 6.465 1 98.81 89 LEU A CA 1
ATOM 662 C C . LEU A 1 89 ? 13.055 1.886 6.934 1 98.81 89 LEU A C 1
ATOM 664 O O . LEU A 1 89 ? 12.367 2.035 7.949 1 98.81 89 LEU A O 1
ATOM 668 N N . VAL A 1 90 ? 13.516 2.879 6.219 1 98.88 90 VAL A N 1
ATOM 669 C CA . VAL A 1 90 ? 13.195 4.277 6.469 1 98.88 90 VAL A CA 1
ATOM 670 C C . VAL A 1 90 ? 12.562 4.895 5.219 1 98.88 90 VAL A C 1
ATOM 672 O O . VAL A 1 90 ? 13.094 4.746 4.113 1 98.88 90 VAL A O 1
ATOM 675 N N . ALA A 1 91 ? 11.43 5.508 5.379 1 98.94 91 ALA A N 1
ATOM 676 C CA . ALA A 1 91 ? 10.797 6.25 4.297 1 98.94 91 ALA A CA 1
ATOM 677 C C . ALA A 1 91 ? 10.898 7.758 4.531 1 98.94 91 ALA A C 1
ATOM 679 O O . ALA A 1 91 ? 10.609 8.242 5.629 1 98.94 91 ALA A O 1
ATOM 680 N N . ILE A 1 92 ? 11.305 8.445 3.523 1 98.88 92 ILE A N 1
ATOM 681 C CA . ILE A 1 92 ? 11.43 9.898 3.572 1 98.88 92 ILE A CA 1
ATOM 682 C C . ILE A 1 92 ? 10.539 10.531 2.506 1 98.88 92 ILE A C 1
ATOM 684 O O . ILE A 1 92 ? 10.703 10.266 1.312 1 98.88 92 ILE A O 1
ATOM 688 N N . ALA A 1 93 ? 9.625 11.32 2.939 1 98.62 93 ALA A N 1
ATOM 689 C CA . ALA A 1 93 ? 8.727 12.039 2.037 1 98.62 93 ALA A CA 1
ATOM 690 C C . ALA A 1 93 ? 9.094 13.516 1.957 1 98.62 93 ALA A C 1
ATOM 692 O O . ALA A 1 93 ? 9.328 14.164 2.982 1 98.62 93 ALA A O 1
ATOM 693 N N . ARG A 1 94 ? 9.102 14.016 0.751 1 98.19 94 ARG A N 1
ATOM 694 C CA . ARG A 1 94 ? 9.391 15.43 0.5 1 98.19 94 ARG A CA 1
ATOM 695 C C . ARG A 1 94 ? 8.383 16.016 -0.476 1 98.19 94 ARG A C 1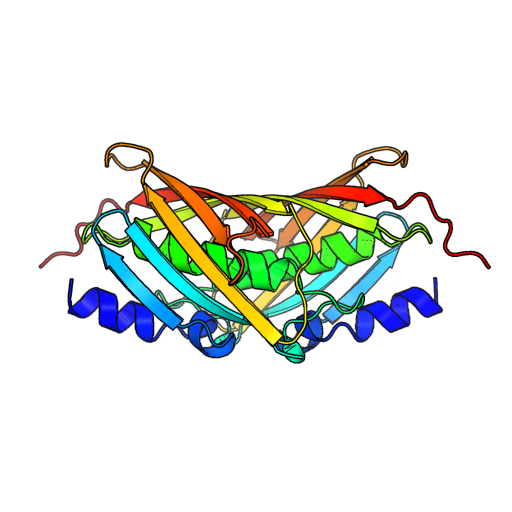
ATOM 697 O O . ARG A 1 94 ? 8.078 15.422 -1.508 1 98.19 94 ARG A O 1
ATOM 704 N N . GLU A 1 95 ? 7.996 17.125 -0.129 1 96.44 95 GLU A N 1
ATOM 705 C CA . GLU A 1 95 ? 7.09 17.859 -1.01 1 96.44 95 GLU A CA 1
ATOM 706 C C . GLU A 1 95 ? 7.82 18.391 -2.238 1 96.44 95 GLU A C 1
ATOM 708 O O . GLU A 1 95 ? 8.883 19 -2.119 1 96.44 95 GLU A O 1
ATOM 713 N N . GLU A 1 96 ? 7.219 18.156 -3.41 1 95.75 96 GLU A N 1
ATOM 714 C CA . GLU A 1 96 ? 7.855 18.562 -4.66 1 95.75 96 GLU A CA 1
ATOM 715 C C . GLU A 1 96 ? 7.227 19.844 -5.207 1 95.75 96 GLU A C 1
ATOM 717 O O . GLU A 1 96 ? 7.812 20.516 -6.062 1 95.75 96 GLU A O 1
ATOM 722 N N . THR A 1 97 ? 5.969 20.141 -4.926 1 86.69 97 THR A N 1
ATOM 723 C CA . THR A 1 97 ? 5.27 21.297 -5.48 1 86.69 97 THR A CA 1
ATOM 724 C C . THR A 1 97 ? 4.836 22.25 -4.371 1 86.69 97 THR A C 1
ATOM 726 O O . THR A 1 97 ? 4.852 21.875 -3.191 1 86.69 97 THR A O 1
ATOM 729 N N . LYS A 1 98 ? 4.465 23.516 -4.957 1 69.12 98 LYS A N 1
ATOM 730 C CA . LYS A 1 98 ? 4.027 24.578 -4.055 1 69.12 98 LYS A CA 1
ATOM 731 C C . LYS A 1 98 ? 2.531 24.484 -3.777 1 69.12 98 LYS A C 1
ATOM 733 O O . LYS A 1 98 ? 1.747 24.172 -4.676 1 69.12 98 LYS A O 1
ATOM 738 N N . PRO A 1 99 ? 2.258 24.516 -2.502 1 62.31 99 PRO A N 1
ATOM 739 C CA . PRO A 1 99 ? 0.99 24.219 -1.833 1 62.31 99 PRO A CA 1
ATOM 740 C C . PRO A 1 99 ? -0.18 25.016 -2.389 1 62.31 99 PRO A C 1
ATOM 742 O O . PRO A 1 99 ? -0.1 26.25 -2.48 1 62.31 99 PRO A O 1
ATOM 745 N N . HIS A 1 100 ? -0.732 24.703 -3.613 1 75.69 100 HIS A N 1
ATOM 746 C CA . HIS A 1 100 ? -2.154 25.016 -3.705 1 75.69 100 HIS A CA 1
ATOM 747 C C . HIS A 1 100 ? -3.004 23.875 -3.15 1 75.69 100 HIS A C 1
ATOM 749 O O . HIS A 1 100 ? -2.699 23.328 -2.088 1 75.69 100 HIS A O 1
ATOM 755 N N . ARG A 1 101 ? -4.133 23.484 -3.816 1 86.88 101 ARG A N 1
ATOM 756 C CA . ARG A 1 101 ? -5.039 22.453 -3.326 1 86.88 101 ARG A CA 1
ATOM 757 C C . ARG A 1 101 ? -4.484 21.062 -3.598 1 86.88 101 ARG A C 1
ATOM 759 O O . ARG A 1 101 ? -4.809 20.094 -2.889 1 86.88 101 ARG A O 1
ATOM 766 N N . LEU A 1 102 ? -3.545 21.047 -4.594 1 91.94 102 LEU A N 1
ATOM 767 C CA . LEU A 1 102 ? -2.91 19.766 -4.891 1 91.94 102 LEU A CA 1
ATOM 768 C C . LEU A 1 102 ? -1.433 19.797 -4.512 1 91.94 102 LEU A C 1
ATOM 770 O O . LEU A 1 102 ? -0.745 20.797 -4.75 1 91.94 102 LEU A O 1
ATOM 774 N N . GLY A 1 103 ? -0.992 18.734 -3.809 1 94.19 103 GLY A N 1
ATOM 775 C CA . GLY A 1 103 ? 0.409 18.562 -3.463 1 94.19 103 GLY A CA 1
ATOM 776 C C . GLY A 1 103 ? 0.991 17.266 -3.98 1 94.19 103 GLY A C 1
ATOM 777 O O . GLY A 1 103 ? 0.324 16.219 -3.957 1 94.19 103 GLY A O 1
ATOM 778 N N . VAL A 1 104 ? 2.205 17.422 -4.504 1 96.81 104 VAL A N 1
ATOM 779 C CA . VAL A 1 104 ? 2.924 16.234 -4.965 1 96.81 104 VAL A CA 1
ATOM 780 C C . VAL A 1 104 ? 4.117 15.961 -4.047 1 96.81 104 VAL A C 1
ATOM 782 O O . VAL A 1 104 ? 4.832 16.891 -3.664 1 96.81 104 VAL A O 1
ATOM 785 N N . TYR A 1 105 ? 4.281 14.719 -3.75 1 97.56 105 TYR A N 1
ATOM 786 C CA . TYR A 1 105 ? 5.344 14.312 -2.836 1 97.56 105 TYR A CA 1
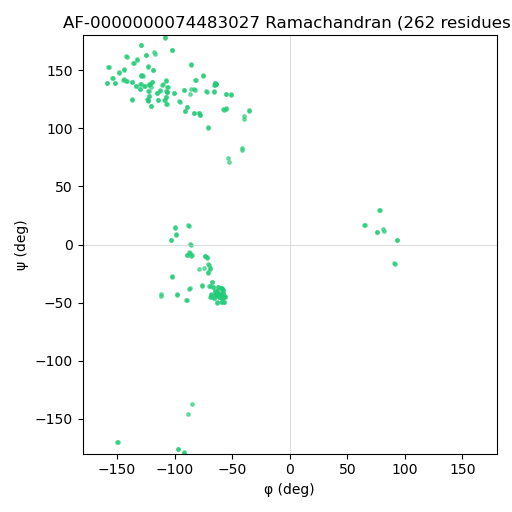ATOM 787 C C . TYR A 1 105 ? 6.176 13.188 -3.428 1 97.56 105 TYR A C 1
ATOM 789 O O . TYR A 1 105 ? 5.641 12.266 -4.051 1 97.56 105 TYR A O 1
ATOM 797 N N . ARG A 1 106 ? 7.461 13.328 -3.223 1 98.75 106 ARG A N 1
ATOM 798 C CA . ARG A 1 106 ? 8.391 12.234 -3.525 1 98.75 106 ARG A CA 1
ATOM 799 C C . ARG A 1 106 ? 8.789 11.492 -2.258 1 98.75 106 ARG A C 1
ATOM 801 O O . ARG A 1 106 ? 9.133 12.109 -1.25 1 98.75 106 ARG A O 1
ATOM 808 N N . ILE A 1 107 ? 8.695 10.133 -2.271 1 98.88 107 ILE A N 1
ATOM 809 C CA . ILE A 1 107 ? 9.008 9.32 -1.103 1 98.88 107 ILE A CA 1
ATOM 810 C C . ILE A 1 107 ? 10.078 8.297 -1.459 1 98.88 107 ILE A C 1
ATOM 812 O O . ILE A 1 107 ? 9.93 7.539 -2.422 1 98.88 107 ILE A O 1
ATOM 816 N N . GLU A 1 108 ? 11.125 8.297 -0.736 1 98.94 108 GLU A N 1
ATOM 817 C CA . GLU A 1 108 ? 12.172 7.281 -0.848 1 98.94 108 GLU A CA 1
ATOM 818 C C . GLU A 1 108 ? 12.133 6.316 0.335 1 98.94 108 GLU A C 1
ATOM 820 O O . GLU A 1 108 ? 12.023 6.742 1.487 1 98.94 108 GLU A O 1
ATOM 825 N N . VAL A 1 109 ? 12.164 5.039 0.045 1 98.94 109 VAL A N 1
ATOM 826 C CA . VAL A 1 109 ? 12.297 4.02 1.079 1 98.94 109 VAL A CA 1
ATOM 827 C C . VAL A 1 109 ? 13.695 3.418 1.036 1 98.94 109 VAL A C 1
ATOM 829 O O . VAL A 1 109 ? 14.102 2.83 0.029 1 98.94 109 VAL A O 1
ATOM 832 N N . LEU A 1 110 ? 14.359 3.549 2.148 1 98.81 110 LEU A N 1
ATOM 833 C CA . LEU A 1 110 ? 15.758 3.131 2.221 1 98.81 110 LEU A CA 1
ATOM 834 C C . LEU A 1 110 ? 15.961 2.102 3.328 1 98.81 110 LEU A C 1
ATOM 836 O O . LEU A 1 110 ? 15.219 2.084 4.309 1 98.81 110 LEU A O 1
ATOM 840 N N . ASN A 1 111 ? 17 1.25 3.145 1 98.19 111 ASN A N 1
ATOM 841 C CA . ASN A 1 111 ? 17.422 0.412 4.258 1 98.19 111 ASN A CA 1
ATOM 842 C C . ASN A 1 111 ? 18.609 1.036 5 1 98.19 111 ASN A C 1
ATOM 844 O O . ASN A 1 111 ? 19.016 2.158 4.699 1 98.19 111 ASN A O 1
ATOM 848 N N . ASP A 1 112 ? 19.156 0.34 5.98 1 95.69 112 ASP A N 1
ATOM 849 C CA . ASP A 1 112 ? 20.188 0.884 6.852 1 95.69 112 ASP A CA 1
ATOM 850 C C . ASP A 1 112 ? 21.5 1.084 6.09 1 95.69 112 ASP A C 1
ATOM 852 O O . ASP A 1 112 ? 22.391 1.816 6.547 1 95.69 112 ASP A O 1
ATOM 856 N N . LYS A 1 113 ? 21.656 0.4 5.004 1 95.81 113 LYS A N 1
ATOM 857 C CA . LYS A 1 113 ? 22.859 0.533 4.195 1 95.81 113 LYS A CA 1
ATOM 858 C C . LYS A 1 113 ? 22.734 1.69 3.209 1 95.81 113 LYS A C 1
ATOM 860 O O . LYS A 1 113 ? 23.656 1.948 2.43 1 95.81 113 LYS A O 1
ATOM 865 N N . GLY A 1 114 ? 21.609 2.367 3.23 1 96.25 114 GLY A N 1
ATOM 866 C CA . GLY A 1 114 ? 21.391 3.488 2.336 1 96.25 114 GLY A CA 1
ATOM 867 C C . GLY A 1 114 ? 20.953 3.064 0.945 1 96.25 114 GLY A C 1
ATOM 868 O O . GLY A 1 114 ? 20.938 3.877 0.018 1 96.25 114 GLY A O 1
ATOM 869 N N . GLU A 1 115 ? 20.594 1.796 0.797 1 97.62 115 GLU A N 1
ATOM 870 C CA . GLU A 1 115 ? 20.109 1.304 -0.489 1 97.62 115 GLU A CA 1
ATOM 871 C C . GLU A 1 115 ? 18.625 1.641 -0.688 1 97.62 115 GLU A C 1
ATOM 873 O O . GLU A 1 115 ? 17.828 1.562 0.254 1 97.62 115 GLU A O 1
ATOM 878 N N . LEU A 1 116 ? 18.312 2.002 -1.964 1 98.69 116 LEU A N 1
ATOM 879 C CA . LEU A 1 116 ? 16.938 2.334 -2.314 1 98.69 116 LEU A CA 1
ATOM 880 C C . LEU A 1 116 ? 16.094 1.07 -2.484 1 98.69 116 LEU A C 1
ATOM 882 O O . LEU A 1 116 ? 16.281 0.325 -3.451 1 98.69 116 LEU A O 1
ATOM 886 N N . ILE A 1 117 ? 15.164 0.827 -1.614 1 98.75 117 ILE A N 1
ATOM 887 C CA . ILE A 1 117 ? 14.297 -0.344 -1.638 1 98.75 117 ILE A CA 1
ATOM 888 C C . ILE A 1 117 ? 13.078 -0.063 -2.518 1 98.75 117 ILE A C 1
ATOM 890 O O . ILE A 1 117 ? 12.625 -0.938 -3.26 1 98.75 117 ILE A O 1
ATOM 894 N N . ALA A 1 118 ? 12.57 1.137 -2.459 1 98.88 118 ALA A N 1
ATOM 895 C CA . ALA A 1 118 ? 11.422 1.547 -3.258 1 98.88 118 ALA A CA 1
ATOM 896 C C . ALA A 1 118 ? 11.391 3.062 -3.436 1 98.88 118 ALA A C 1
ATOM 898 O O . ALA A 1 118 ? 11.938 3.801 -2.617 1 98.88 118 ALA A O 1
ATOM 899 N N . LEU A 1 119 ? 10.812 3.51 -4.508 1 98.88 119 LEU A N 1
ATOM 900 C CA . LEU A 1 119 ? 10.531 4.906 -4.824 1 98.88 119 LEU A CA 1
ATOM 901 C C . LEU A 1 119 ? 9.039 5.125 -5.059 1 98.88 119 LEU A C 1
ATOM 903 O O . LEU A 1 119 ? 8.398 4.344 -5.766 1 98.88 119 LEU A O 1
ATOM 907 N N . ALA A 1 120 ? 8.516 6.148 -4.438 1 98.88 120 ALA A N 1
ATOM 908 C CA . ALA A 1 120 ? 7.086 6.391 -4.594 1 98.88 120 ALA A CA 1
ATOM 909 C C . ALA A 1 120 ? 6.805 7.875 -4.832 1 98.88 120 ALA A C 1
ATOM 911 O O . ALA A 1 120 ? 7.637 8.727 -4.516 1 98.88 120 ALA A O 1
ATOM 912 N N . GLU A 1 121 ? 5.715 8.156 -5.434 1 98.62 121 GLU A N 1
ATOM 913 C CA . GLU A 1 121 ? 5.148 9.484 -5.621 1 98.62 121 GLU A CA 1
ATOM 914 C C . GLU A 1 121 ? 3.682 9.523 -5.199 1 98.62 121 GLU A C 1
ATOM 916 O O . GLU A 1 121 ? 2.912 8.617 -5.523 1 98.62 121 GLU A O 1
ATOM 921 N N . GLY A 1 122 ? 3.371 10.508 -4.492 1 98.06 122 GLY A N 1
ATOM 922 C CA . GLY A 1 122 ? 1.999 10.656 -4.035 1 98.06 122 GLY A CA 1
ATOM 923 C C . GLY A 1 122 ? 1.418 12.031 -4.324 1 98.06 122 GLY A C 1
ATOM 924 O O . GLY A 1 122 ? 2.135 13.031 -4.305 1 98.06 122 GLY A O 1
ATOM 925 N N . MET A 1 123 ? 0.139 12.039 -4.605 1 97.25 123 MET A N 1
ATOM 926 C CA . MET A 1 123 ? -0.619 13.273 -4.777 1 97.25 123 MET A CA 1
ATOM 927 C C . MET A 1 123 ? -1.683 13.414 -3.691 1 97.25 123 MET A C 1
ATOM 929 O O . MET A 1 123 ? -2.441 12.477 -3.436 1 97.25 123 MET A O 1
ATOM 933 N N . ALA A 1 124 ? -1.694 14.5 -3.113 1 95.5 124 ALA A N 1
ATOM 934 C CA . ALA A 1 124 ? -2.666 14.766 -2.057 1 95.5 124 ALA A CA 1
ATOM 935 C C . ALA A 1 124 ? -3.564 15.945 -2.424 1 95.5 124 ALA A C 1
ATOM 937 O O . ALA A 1 124 ? -3.164 16.828 -3.188 1 95.5 124 ALA A O 1
ATOM 938 N N . TYR A 1 125 ? -4.754 15.898 -1.921 1 94.12 125 TYR A N 1
ATOM 939 C CA . TYR A 1 125 ? -5.703 17 -2.002 1 94.12 125 TYR A CA 1
ATOM 940 C C . TYR A 1 125 ? -5.891 17.656 -0.639 1 94.12 125 TYR A C 1
ATOM 942 O O . TYR A 1 125 ? -6.285 17 0.326 1 94.12 125 TYR A O 1
ATOM 950 N N . ARG A 1 126 ? -5.672 18.953 -0.582 1 90.5 126 ARG A N 1
ATOM 951 C CA . ARG A 1 126 ? -5.848 19.703 0.652 1 90.5 126 ARG A CA 1
ATOM 952 C C . ARG A 1 126 ? -7.277 20.219 0.778 1 90.5 126 ARG A C 1
ATOM 954 O O . ARG A 1 126 ? -7.754 20.953 -0.085 1 90.5 126 ARG A O 1
ATOM 961 N N . LYS A 1 127 ? -7.852 19.766 1.771 1 87 127 LYS A N 1
ATOM 962 C CA . LYS A 1 127 ? -9.242 20.141 1.971 1 87 127 LYS A CA 1
ATOM 963 C C . LYS A 1 127 ? -9.375 21.641 2.217 1 87 127 LYS A C 1
ATOM 965 O O . LYS A 1 127 ? -8.445 22.281 2.725 1 87 127 LYS A O 1
ATOM 970 N N . ARG A 1 128 ? -10.492 22.266 1.542 1 75.62 128 ARG A N 1
ATOM 971 C CA . ARG A 1 128 ? -10.742 23.703 1.637 1 75.62 128 ARG A CA 1
ATOM 972 C C . ARG A 1 128 ? -10.961 24.125 3.086 1 75.62 128 ARG A C 1
ATOM 974 O O . ARG A 1 128 ? -10.523 25.203 3.494 1 75.62 128 ARG A O 1
ATOM 981 N N . ASP A 1 129 ? -11.82 23.25 3.771 1 59.97 129 ASP A N 1
ATOM 982 C CA . ASP A 1 129 ? -12.211 23.812 5.062 1 59.97 129 ASP A CA 1
ATOM 983 C C . ASP A 1 129 ? -11.031 23.797 6.039 1 59.97 129 ASP A C 1
ATOM 985 O O . ASP A 1 129 ? -10.328 22.797 6.164 1 59.97 129 ASP A O 1
ATOM 989 N N . LYS A 1 130 ? -10.398 25.062 6.152 1 51.88 130 LYS A N 1
ATOM 990 C CA . LYS A 1 130 ? -9.367 25.344 7.148 1 51.88 130 LYS A CA 1
ATOM 991 C C . LYS A 1 130 ? -9.656 24.609 8.461 1 51.88 130 LYS A C 1
ATOM 993 O O . LYS A 1 130 ? -10.812 24.484 8.859 1 51.88 130 LYS A O 1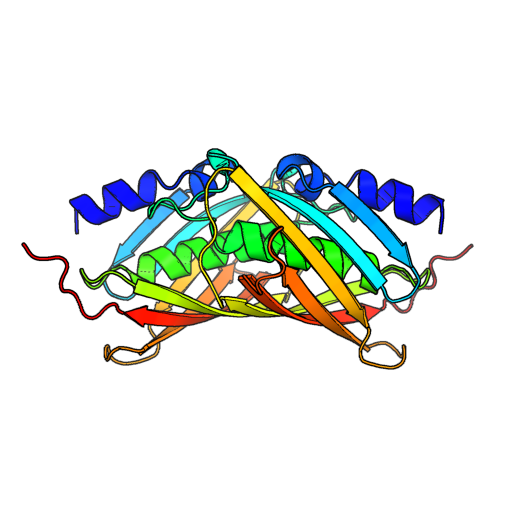
ATOM 998 N N . LEU A 1 131 ? -8.836 23.688 8.891 1 46.75 131 LEU A N 1
ATOM 999 C CA . LEU A 1 131 ? -9.047 23.375 10.305 1 46.75 131 LEU A CA 1
ATOM 1000 C C . LEU A 1 131 ? -9.281 24.656 11.102 1 46.75 131 LEU A C 1
ATOM 1002 O O . LEU A 1 131 ? -8.484 25.594 11.031 1 46.75 131 LEU A O 1
ATOM 1006 N N . VAL A 1 132 ? -10.539 25.172 11.117 1 37.81 132 VAL A N 1
ATOM 1007 C CA . VAL A 1 132 ? -10.875 26.359 11.906 1 37.81 132 VAL A CA 1
ATOM 1008 C C . VAL A 1 132 ? -10.148 26.297 13.25 1 37.81 132 VAL A C 1
ATOM 1010 O O . VAL A 1 132 ? -10.312 25.344 14.016 1 37.81 132 VAL A O 1
ATOM 1013 N N . PRO A 1 133 ? -9.109 27.234 13.438 1 38.53 133 PRO A N 1
ATOM 1014 C CA . PRO A 1 133 ? -8.977 27.5 14.867 1 38.53 133 PRO A CA 1
ATOM 1015 C C . PRO A 1 133 ? -10.273 28 15.5 1 38.53 133 PRO A C 1
ATOM 1017 O O . PRO A 1 133 ? -11.102 28.609 14.812 1 38.53 133 PRO A O 1
ATOM 1020 N N . MET B 1 1 ? -1.464 -25.641 -9.734 1 57.53 1 MET B N 1
ATOM 1021 C CA . MET B 1 1 ? -2.178 -24.5 -9.164 1 57.53 1 MET B CA 1
ATOM 1022 C C . MET B 1 1 ? -2.424 -24.703 -7.672 1 57.53 1 MET B C 1
ATOM 1024 O O . MET B 1 1 ? -2.289 -23.766 -6.883 1 57.53 1 MET B O 1
ATOM 1028 N N . GLY B 1 2 ? -2.469 -25.922 -7.391 1 64.75 2 GLY B N 1
ATOM 1029 C CA . GLY B 1 2 ? -2.84 -26.328 -6.043 1 64.75 2 GLY B CA 1
ATOM 1030 C C . GLY B 1 2 ? -1.799 -25.969 -5 1 64.75 2 GLY B C 1
ATOM 1031 O O . GLY B 1 2 ? -2.123 -25.359 -3.977 1 64.75 2 GLY B O 1
ATOM 1032 N N . ASP B 1 3 ? -0.532 -26.203 -5.363 1 73.5 3 ASP B N 1
ATOM 1033 C CA . ASP B 1 3 ? 0.521 -25.969 -4.383 1 73.5 3 ASP B CA 1
ATOM 1034 C C . ASP B 1 3 ? 0.802 -24.469 -4.234 1 73.5 3 ASP B C 1
ATOM 1036 O O . ASP B 1 3 ? 1.001 -23.969 -3.123 1 73.5 3 ASP B O 1
ATOM 1040 N N . PHE B 1 4 ? 0.698 -23.766 -5.285 1 73.88 4 PHE B N 1
ATOM 1041 C CA . PHE B 1 4 ? 0.959 -22.344 -5.289 1 73.88 4 PHE B CA 1
ATOM 1042 C C . PHE B 1 4 ? -0.126 -21.594 -4.523 1 73.88 4 PHE B C 1
ATOM 1044 O O . PHE B 1 4 ? 0.173 -20.703 -3.713 1 73.88 4 PHE B O 1
ATOM 1051 N N . MET B 1 5 ? -1.346 -22.062 -4.629 1 76.81 5 MET B N 1
ATOM 1052 C CA . MET B 1 5 ? -2.461 -21.453 -3.914 1 76.81 5 MET B CA 1
ATOM 1053 C C . MET B 1 5 ? -2.311 -21.641 -2.408 1 76.81 5 MET B C 1
ATOM 1055 O O . MET B 1 5 ? -2.648 -20.75 -1.629 1 76.81 5 MET B O 1
ATOM 1059 N N . LYS B 1 6 ? -1.818 -22.766 -2.156 1 82.81 6 LYS B N 1
ATOM 1060 C CA . LYS B 1 6 ? -1.588 -23.031 -0.74 1 82.81 6 LYS B CA 1
ATOM 1061 C C . LYS B 1 6 ? -0.544 -22.078 -0.16 1 82.81 6 LYS B C 1
ATOM 1063 O O . LYS B 1 6 ? -0.718 -21.562 0.942 1 82.81 6 LYS B O 1
ATOM 1068 N N . LYS B 1 7 ? 0.46 -21.906 -0.886 1 84.19 7 LYS B N 1
ATOM 1069 C CA . LYS B 1 7 ? 1.522 -21.016 -0.448 1 84.19 7 LYS B CA 1
ATOM 1070 C C . LYS B 1 7 ? 1.011 -19.578 -0.315 1 84.19 7 LYS B C 1
ATOM 1072 O O . LYS B 1 7 ? 1.322 -18.891 0.658 1 84.19 7 LYS B O 1
ATOM 1077 N N . MET B 1 8 ? 0.222 -19.141 -1.19 1 84.44 8 MET B N 1
ATOM 1078 C CA . MET B 1 8 ? -0.309 -17.781 -1.189 1 84.44 8 MET B CA 1
ATOM 1079 C C . MET B 1 8 ? -1.258 -17.562 -0.014 1 84.44 8 MET B C 1
ATOM 1081 O O . MET B 1 8 ? -1.299 -16.484 0.567 1 84.44 8 MET B O 1
ATOM 1085 N N . LYS B 1 9 ? -1.948 -18.625 0.349 1 88.25 9 LYS B N 1
ATOM 1086 C CA . LYS B 1 9 ? -2.883 -18.562 1.47 1 88.25 9 LYS B CA 1
ATOM 1087 C C . LYS B 1 9 ? -2.139 -18.422 2.797 1 88.25 9 LYS B C 1
ATOM 1089 O O . LYS B 1 9 ? -2.717 -18 3.797 1 88.25 9 LYS B O 1
ATOM 1094 N N . GLU B 1 10 ? -0.883 -18.75 2.732 1 91.25 10 GLU B N 1
ATOM 1095 C CA . GLU B 1 10 ? -0.067 -18.688 3.941 1 91.25 10 GLU B CA 1
ATOM 1096 C C . GLU B 1 10 ? 0.751 -17.406 3.988 1 91.25 10 GLU B C 1
ATOM 1098 O O . GLU B 1 10 ? 1.648 -17.266 4.82 1 91.25 10 GLU B O 1
ATOM 1103 N N . ASP B 1 11 ? 0.439 -16.578 3.062 1 94 11 ASP B N 1
ATOM 1104 C CA . ASP B 1 11 ? 1.159 -15.312 3.057 1 94 11 ASP B CA 1
ATOM 1105 C C . ASP B 1 11 ? 1.038 -14.602 4.402 1 94 11 ASP B C 1
ATOM 1107 O O . ASP B 1 11 ? -0.061 -14.234 4.82 1 94 11 ASP B O 1
ATOM 1111 N N . PRO B 1 12 ? 2.152 -14.375 5.121 1 96.06 12 PRO B N 1
ATOM 1112 C CA . PRO B 1 12 ? 2.111 -13.836 6.484 1 96.06 12 PRO B CA 1
ATOM 1113 C C . PRO B 1 12 ? 1.463 -12.461 6.551 1 96.06 12 PRO B C 1
ATOM 1115 O O . PRO B 1 12 ? 0.679 -12.188 7.465 1 96.06 12 PRO B O 1
ATOM 1118 N N . PHE B 1 13 ? 1.797 -11.602 5.633 1 97.38 13 PHE B N 1
ATOM 1119 C CA . PHE B 1 13 ? 1.27 -10.242 5.668 1 97.38 13 PHE B CA 1
ATOM 1120 C C . PHE B 1 13 ? -0.225 -10.234 5.371 1 97.38 13 PHE B C 1
ATOM 1122 O O . PHE B 1 13 ? -0.995 -9.555 6.051 1 97.38 13 PHE B O 1
ATOM 1129 N N . ALA B 1 14 ? -0.643 -10.969 4.348 1 97.06 14 ALA B N 1
ATOM 1130 C CA . ALA B 1 14 ? -2.064 -11.078 4.031 1 97.06 14 ALA B CA 1
ATOM 1131 C C . ALA B 1 14 ? -2.854 -11.594 5.234 1 97.06 14 ALA B C 1
ATOM 1133 O O . ALA B 1 14 ? -3.898 -11.039 5.578 1 97.06 14 ALA B O 1
ATOM 1134 N N . ASN B 1 15 ? -2.314 -12.617 5.875 1 97.12 15 ASN B N 1
ATOM 1135 C CA . ASN B 1 15 ? -2.959 -13.18 7.059 1 97.12 15 ASN B CA 1
ATOM 1136 C C . ASN B 1 15 ? -2.982 -12.172 8.211 1 97.12 15 ASN B C 1
ATOM 1138 O O . ASN B 1 15 ? -3.971 -12.086 8.938 1 97.12 15 ASN B O 1
ATOM 1142 N N . TYR B 1 16 ? -1.929 -11.477 8.344 1 97.62 16 TYR B N 1
ATOM 1143 C CA . TYR B 1 16 ? -1.805 -10.461 9.383 1 97.62 16 TYR B CA 1
ATOM 1144 C C . TYR B 1 16 ? -2.891 -9.406 9.25 1 97.62 16 TYR B C 1
ATOM 1146 O O . TYR B 1 16 ? -3.477 -8.969 10.242 1 97.62 16 TYR B O 1
ATOM 1154 N N . LEU B 1 17 ? -3.248 -9.031 7.992 1 97.75 17 LEU B N 1
ATOM 1155 C CA . LEU B 1 17 ? -4.242 -7.996 7.734 1 97.75 17 LEU B CA 1
ATOM 1156 C C . LEU B 1 17 ? -5.648 -8.594 7.699 1 97.75 17 LEU B C 1
ATOM 1158 O O . LEU B 1 17 ? -6.637 -7.855 7.633 1 97.75 17 LEU B O 1
ATOM 1162 N N . GLY B 1 18 ? -5.766 -9.891 7.762 1 97.75 18 GLY B N 1
ATOM 1163 C CA . GLY B 1 18 ? -7.066 -10.539 7.699 1 97.75 18 GLY B CA 1
ATOM 1164 C C . GLY B 1 18 ? -7.629 -10.609 6.293 1 97.75 18 GLY B C 1
ATOM 1165 O O . GLY B 1 18 ? -8.844 -10.555 6.098 1 97.75 18 GLY B O 1
ATOM 1166 N N . ILE B 1 19 ? -6.781 -10.68 5.301 1 98.12 19 ILE B N 1
ATOM 1167 C CA . ILE B 1 19 ? -7.211 -10.766 3.91 1 98.12 19 ILE B CA 1
ATOM 1168 C C . ILE B 1 19 ? -7.551 -12.211 3.562 1 98.12 19 ILE B C 1
ATOM 1170 O O . ILE B 1 19 ? -6.812 -13.133 3.918 1 98.12 19 ILE B O 1
ATOM 1174 N N . THR B 1 20 ? -8.648 -12.398 2.936 1 97.44 20 THR B N 1
ATOM 1175 C CA . THR B 1 20 ? -9.086 -13.711 2.479 1 97.44 20 THR B CA 1
ATOM 1176 C C . THR B 1 20 ? -8.953 -13.828 0.963 1 97.44 20 THR B C 1
ATOM 1178 O O . THR B 1 20 ? -9.453 -12.977 0.226 1 97.44 20 THR B O 1
ATOM 1181 N N . ILE B 1 21 ? -8.281 -14.859 0.496 1 96.81 21 ILE B N 1
ATOM 1182 C CA . ILE B 1 21 ? -8.219 -15.156 -0.93 1 96.81 21 ILE B CA 1
ATOM 1183 C C . ILE B 1 21 ? -9.453 -15.945 -1.348 1 96.81 21 ILE B C 1
ATOM 1185 O O . ILE B 1 21 ? -9.609 -17.109 -0.971 1 96.81 21 ILE B O 1
ATOM 1189 N N . GLU B 1 22 ? -10.281 -15.336 -2.148 1 96.56 22 GLU B N 1
ATOM 1190 C CA . GLU B 1 22 ? -11.578 -15.922 -2.49 1 96.56 22 GLU B CA 1
ATOM 1191 C C . GLU B 1 22 ? -11.469 -16.812 -3.729 1 96.56 22 GLU B C 1
ATOM 1193 O O . GLU B 1 22 ? -12.031 -17.906 -3.768 1 96.56 22 GLU B O 1
ATOM 1198 N N . ASP B 1 23 ? -10.859 -16.328 -4.73 1 95.88 23 ASP B N 1
ATOM 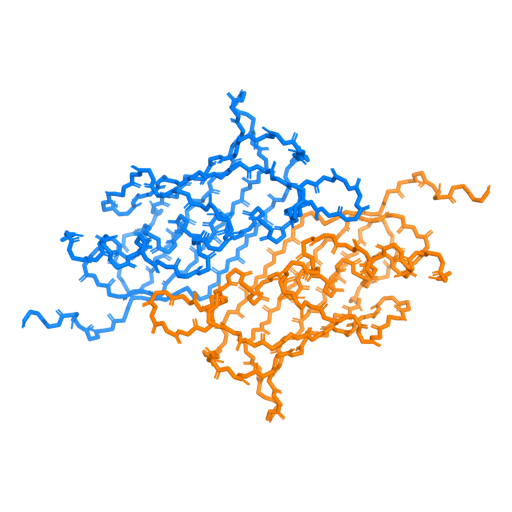1199 C CA . ASP B 1 23 ? -10.766 -17.016 -6.02 1 95.88 23 ASP B CA 1
ATOM 1200 C C . ASP B 1 23 ? -9.492 -16.609 -6.762 1 95.88 23 ASP B C 1
ATOM 1202 O O . ASP B 1 23 ? -9.086 -15.453 -6.727 1 95.88 23 ASP B O 1
ATOM 1206 N N . VAL B 1 24 ? -8.883 -17.609 -7.367 1 95.44 24 VAL B N 1
ATOM 1207 C CA . VAL B 1 24 ? -7.723 -17.375 -8.219 1 95.44 24 VAL B CA 1
ATOM 1208 C C . VAL B 1 24 ? -7.836 -18.219 -9.492 1 95.44 24 VAL B C 1
ATOM 1210 O O . VAL B 1 24 ? -8.055 -19.422 -9.422 1 95.44 24 VAL B O 1
ATOM 1213 N N . GLU B 1 25 ? -7.758 -17.578 -10.547 1 94.25 25 GLU B N 1
ATOM 1214 C CA . GLU B 1 25 ? -7.652 -18.188 -11.875 1 94.25 25 GLU B CA 1
ATOM 1215 C C . GLU B 1 25 ? -6.488 -17.578 -12.664 1 94.25 25 GLU B C 1
ATOM 1217 O O . GLU B 1 25 ? -5.848 -16.641 -12.203 1 94.25 25 GLU B O 1
ATOM 1222 N N . GLU B 1 26 ? -6.219 -18.172 -13.789 1 92.69 26 GLU B N 1
ATOM 1223 C CA . GLU B 1 26 ? -5.125 -17.641 -14.594 1 92.69 26 GLU B CA 1
ATOM 1224 C C . GLU B 1 26 ? -5.371 -16.172 -14.953 1 92.69 26 GLU B C 1
ATOM 1226 O O . GLU B 1 26 ? -6.352 -15.852 -15.625 1 92.69 26 GLU B O 1
ATOM 1231 N N . GLY B 1 27 ? -4.508 -15.359 -14.461 1 93.38 27 GLY B N 1
ATOM 1232 C CA . GLY B 1 27 ? -4.586 -13.938 -14.75 1 93.38 27 GLY B CA 1
ATOM 1233 C C . GLY B 1 27 ? -5.676 -13.234 -13.969 1 93.38 27 GLY B C 1
ATOM 1234 O O . GLY B 1 27 ? -6.059 -12.109 -14.305 1 93.38 27 GLY B O 1
ATOM 1235 N N . TYR B 1 28 ? -6.266 -13.875 -13.008 1 96.69 28 TYR B N 1
ATOM 1236 C CA . TYR B 1 28 ? -7.41 -13.359 -12.266 1 96.69 28 TYR B CA 1
ATOM 1237 C C . TYR B 1 28 ? -7.32 -13.727 -10.789 1 96.69 28 TYR B C 1
ATOM 1239 O O . TYR B 1 28 ? -6.922 -14.844 -10.453 1 96.69 28 TYR B O 1
ATOM 1247 N N . ALA B 1 29 ? -7.703 -12.805 -9.945 1 97.56 29 ALA B N 1
ATOM 1248 C CA . ALA B 1 29 ? -7.812 -13.117 -8.523 1 97.56 29 ALA B CA 1
ATOM 1249 C C . ALA B 1 29 ? -8.828 -12.211 -7.84 1 97.56 29 ALA B C 1
ATOM 1251 O O . ALA B 1 29 ? -8.977 -11.039 -8.211 1 97.56 29 ALA B O 1
ATOM 1252 N N . LYS B 1 30 ? -9.531 -12.75 -6.934 1 98.5 30 LYS B N 1
ATOM 1253 C CA . LYS B 1 30 ? -10.477 -12.047 -6.066 1 98.5 30 LYS B CA 1
ATOM 1254 C C . LYS B 1 30 ? -10.133 -12.266 -4.594 1 98.5 30 LYS B C 1
ATOM 1256 O O . LYS B 1 30 ? -10.023 -13.406 -4.141 1 98.5 30 LYS B O 1
ATOM 1261 N N . VAL B 1 31 ? -9.938 -11.18 -3.859 1 98.5 31 VAL B N 1
ATOM 1262 C CA . VAL B 1 31 ? -9.625 -11.25 -2.434 1 98.5 31 VAL B CA 1
ATOM 1263 C C . VAL B 1 31 ? -10.508 -10.273 -1.663 1 98.5 31 VAL B C 1
ATOM 1265 O O . VAL B 1 31 ? -11.047 -9.32 -2.242 1 98.5 31 VAL B O 1
ATOM 1268 N N . SER B 1 32 ? -10.672 -10.484 -0.359 1 98.69 32 SER B N 1
ATOM 1269 C CA . SER B 1 32 ? -11.555 -9.633 0.441 1 98.69 32 SER B CA 1
ATOM 1270 C C . SER B 1 32 ? -10.969 -9.391 1.828 1 98.69 32 SER B C 1
ATOM 1272 O O . SER B 1 32 ? -10.062 -10.102 2.26 1 98.69 32 SER B O 1
ATOM 1274 N N . MET B 1 33 ? -11.492 -8.344 2.48 1 98.56 33 MET B N 1
ATOM 1275 C CA . MET B 1 33 ? -11.055 -7.953 3.818 1 98.56 33 MET B CA 1
ATOM 1276 C C . MET B 1 33 ? -12.125 -7.117 4.512 1 98.56 33 MET B C 1
ATOM 1278 O O . MET B 1 33 ? -12.773 -6.281 3.881 1 98.56 33 MET B O 1
ATOM 1282 N N . GLU B 1 34 ? -12.297 -7.371 5.715 1 98.5 34 GLU B N 1
ATOM 1283 C CA . GLU B 1 34 ? -13.141 -6.508 6.535 1 98.5 34 GLU B CA 1
ATOM 1284 C C . GLU B 1 34 ? -12.312 -5.418 7.219 1 98.5 34 GLU B C 1
ATOM 1286 O O . GLU B 1 34 ? -11.281 -5.703 7.824 1 98.5 34 GLU B O 1
ATOM 1291 N N . ILE B 1 35 ? -12.812 -4.172 7.141 1 98.31 35 ILE B N 1
ATOM 1292 C CA . ILE B 1 35 ? -12.117 -3.057 7.773 1 98.31 35 ILE B CA 1
ATOM 1293 C C . ILE B 1 35 ? -12.398 -3.059 9.273 1 98.31 35 ILE B C 1
ATOM 1295 O O . ILE B 1 35 ? -13.539 -2.867 9.703 1 98.31 35 ILE B O 1
ATOM 1299 N N . LYS B 1 36 ? -11.352 -3.311 10.008 1 98 36 LYS B N 1
ATOM 1300 C CA . LYS B 1 36 ? -11.406 -3.295 11.469 1 98 36 LYS B CA 1
ATOM 1301 C C . LYS B 1 36 ? -10.672 -2.084 12.031 1 98 36 LYS B C 1
ATOM 1303 O O . LYS B 1 36 ? -10.094 -1.298 11.281 1 98 36 LYS B O 1
ATOM 1308 N N . GLY B 1 37 ? -10.672 -1.925 13.367 1 97.12 37 GLY B N 1
ATOM 1309 C CA . GLY B 1 37 ? -10.117 -0.751 14.023 1 97.12 37 GLY B CA 1
ATOM 1310 C C . GLY B 1 37 ? -8.648 -0.539 13.727 1 97.12 37 GLY B C 1
ATOM 1311 O O . GLY B 1 37 ? -8.203 0.596 13.539 1 97.12 37 GLY B O 1
ATOM 1312 N N . ASN B 1 38 ? -7.918 -1.609 13.648 1 97.19 38 ASN B N 1
ATOM 1313 C CA . ASN B 1 38 ? -6.477 -1.532 13.438 1 97.19 38 ASN B CA 1
ATOM 1314 C C . ASN B 1 38 ? -6.145 -1.145 12 1 97.19 38 ASN B C 1
ATOM 1316 O O . ASN B 1 38 ? -4.992 -0.836 11.688 1 97.19 38 ASN B O 1
ATOM 1320 N N . LEU B 1 39 ? -7.18 -1.139 11.102 1 97.81 39 LEU B N 1
ATOM 1321 C CA . LEU B 1 39 ? -6.945 -0.844 9.688 1 97.81 39 LEU B CA 1
ATOM 1322 C C . LEU B 1 39 ? -7.383 0.578 9.352 1 97.81 39 LEU B C 1
ATOM 1324 O O . LEU B 1 39 ? -7.344 0.985 8.188 1 97.81 39 LEU B O 1
ATOM 1328 N N . LEU B 1 40 ? -7.801 1.316 10.352 1 96.69 40 LEU B N 1
ATOM 1329 C CA . LEU B 1 40 ? -8.25 2.689 10.141 1 96.69 40 LEU B CA 1
ATOM 1330 C C . LEU B 1 40 ? -7.066 3.656 10.18 1 96.69 40 LEU B C 1
ATOM 1332 O O . LEU B 1 40 ? -6.012 3.334 10.727 1 96.69 40 LEU B O 1
ATOM 1336 N N . ASN B 1 41 ? -7.285 4.809 9.492 1 93.62 41 ASN B N 1
ATOM 1337 C CA . ASN B 1 41 ? -6.316 5.895 9.617 1 93.62 41 ASN B CA 1
ATOM 1338 C C . ASN B 1 41 ? -6.699 6.863 10.734 1 93.62 41 ASN B C 1
ATOM 1340 O O . ASN B 1 41 ? -7.668 6.625 11.461 1 93.62 41 ASN B O 1
ATOM 1344 N N . PHE B 1 42 ? -5.887 7.898 10.906 1 89.81 42 PHE B N 1
ATOM 1345 C CA . PHE B 1 42 ? -6.094 8.836 12 1 89.81 42 PHE B CA 1
ATOM 1346 C C . PHE B 1 42 ? -7.316 9.711 11.742 1 89.81 42 PHE B C 1
ATOM 1348 O O . PHE B 1 42 ? -7.801 10.398 12.641 1 89.81 42 PHE B O 1
ATOM 1355 N N . HIS B 1 43 ? -7.863 9.68 10.523 1 88.56 43 HIS B N 1
ATOM 1356 C CA . HIS B 1 43 ? -9.094 10.398 10.219 1 88.56 43 HIS B CA 1
ATOM 1357 C C . HIS B 1 43 ? -10.32 9.531 10.5 1 88.56 43 HIS B C 1
ATOM 1359 O O . HIS B 1 43 ? -11.453 10.008 10.383 1 88.56 43 HIS B O 1
ATOM 1365 N N . GLY B 1 44 ? -10.109 8.234 10.781 1 91.81 44 GLY B N 1
ATOM 1366 C CA . GLY B 1 44 ? -11.211 7.336 11.086 1 91.81 44 GLY B CA 1
ATOM 1367 C C . GLY B 1 44 ? -11.734 6.594 9.875 1 91.81 44 GLY B C 1
ATOM 1368 O O . GLY B 1 44 ? -12.75 5.902 9.953 1 91.81 44 GLY B O 1
ATOM 1369 N N . SER B 1 45 ? -11.125 6.77 8.789 1 95.38 45 SER B N 1
ATOM 1370 C CA . SER B 1 45 ? -11.445 6.02 7.582 1 95.38 45 SER B CA 1
ATOM 1371 C C . SER B 1 45 ? -10.43 4.906 7.336 1 95.38 45 SER B C 1
ATOM 1373 O O . SER B 1 45 ? -9.398 4.84 8.008 1 95.38 45 SER B O 1
ATOM 1375 N N . ALA B 1 46 ? -10.805 4 6.395 1 97.19 46 ALA B N 1
ATOM 1376 C CA . ALA B 1 46 ? -9.859 2.947 6.035 1 97.19 46 ALA B CA 1
ATOM 1377 C C . ALA B 1 46 ? -8.523 3.537 5.586 1 97.19 46 ALA B C 1
ATOM 1379 O O . ALA B 1 46 ? -8.492 4.477 4.793 1 97.19 46 ALA B O 1
ATOM 1380 N N . ASN B 1 47 ? -7.492 3.059 6.148 1 97.88 47 ASN B N 1
ATOM 1381 C CA . ASN B 1 47 ? -6.156 3.539 5.809 1 97.88 47 ASN B CA 1
ATOM 1382 C C . ASN B 1 47 ? -5.805 3.23 4.355 1 97.88 47 ASN B C 1
ATOM 1384 O O . ASN B 1 47 ? -6.082 2.135 3.863 1 97.88 47 ASN B O 1
ATOM 1388 N N . GLY B 1 48 ? -5.184 4.152 3.656 1 97.69 48 GLY B N 1
ATOM 1389 C CA . GLY B 1 48 ? -4.77 3.949 2.275 1 97.69 48 GLY B CA 1
ATOM 1390 C C . GLY B 1 48 ? -3.848 2.758 2.098 1 97.69 48 GLY B C 1
ATOM 1391 O O . GLY B 1 48 ? -3.91 2.066 1.077 1 97.69 48 GLY B O 1
ATOM 1392 N N . GLY B 1 49 ? -2.939 2.582 3.055 1 98.31 49 GLY B N 1
ATOM 1393 C CA . GLY B 1 49 ? -2.047 1.435 3.021 1 98.31 49 GLY B CA 1
ATOM 1394 C C . GLY B 1 49 ? -2.775 0.109 3.117 1 98.31 49 GLY B C 1
ATOM 1395 O O . GLY B 1 49 ? -2.379 -0.872 2.482 1 98.31 49 GLY B O 1
ATOM 1396 N N . ALA B 1 50 ? -3.844 0.075 3.914 1 98.38 50 ALA B N 1
ATOM 1397 C CA . ALA B 1 50 ? -4.652 -1.136 4.031 1 98.38 50 ALA B CA 1
ATOM 1398 C C . ALA B 1 50 ? -5.355 -1.456 2.713 1 98.38 50 ALA B C 1
ATOM 1400 O O . ALA B 1 50 ? -5.34 -2.602 2.258 1 98.38 50 ALA B O 1
ATOM 1401 N N . ILE B 1 51 ? -5.949 -0.412 2.141 1 98.75 51 ILE B N 1
ATOM 1402 C CA . ILE B 1 51 ? -6.641 -0.575 0.867 1 98.75 51 ILE B CA 1
ATOM 1403 C C . ILE B 1 51 ? -5.648 -1.025 -0.205 1 98.75 51 ILE B C 1
ATOM 1405 O O . ILE B 1 51 ? -5.93 -1.953 -0.968 1 98.75 51 ILE B O 1
ATOM 1409 N N . PHE B 1 52 ? -4.508 -0.399 -0.256 1 98.81 52 PHE B N 1
ATOM 1410 C CA . PHE B 1 52 ? -3.469 -0.79 -1.199 1 98.81 52 PHE B CA 1
ATOM 1411 C C . PHE B 1 52 ? -3.055 -2.24 -0.979 1 98.81 52 PHE B C 1
ATOM 1413 O O . PHE B 1 52 ? -2.869 -2.99 -1.939 1 98.81 52 PHE B O 1
ATOM 1420 N N . SER B 1 53 ? -2.836 -2.607 0.247 1 98.69 53 SER B N 1
ATOM 1421 C CA . SER B 1 53 ? -2.393 -3.965 0.554 1 98.69 53 SER B CA 1
ATOM 1422 C C . SER B 1 53 ? -3.379 -5 0.028 1 98.69 53 SER B C 1
ATOM 1424 O O . SER B 1 53 ? -2.975 -6.043 -0.491 1 98.69 53 SER B O 1
ATOM 1426 N N . LEU B 1 54 ? -4.68 -4.727 0.189 1 98.75 54 LEU B N 1
ATOM 1427 C CA . LEU B 1 54 ? -5.707 -5.594 -0.375 1 98.75 54 LEU B CA 1
ATOM 1428 C C . LEU B 1 54 ? -5.531 -5.734 -1.883 1 98.75 54 LEU B C 1
ATOM 1430 O O . LEU B 1 54 ? -5.512 -6.852 -2.408 1 98.75 54 LEU B O 1
ATOM 1434 N N . ALA B 1 55 ? -5.387 -4.602 -2.568 1 98.88 55 ALA B N 1
ATOM 1435 C CA . ALA B 1 55 ? -5.176 -4.602 -4.016 1 98.88 55 ALA B CA 1
ATOM 1436 C C . ALA B 1 55 ? -3.902 -5.355 -4.383 1 98.88 55 ALA B C 1
ATOM 1438 O O . ALA B 1 55 ? -3.877 -6.102 -5.363 1 98.88 55 ALA B O 1
ATOM 1439 N N . ASP B 1 56 ? -2.869 -5.125 -3.607 1 98.56 56 ASP B N 1
ATOM 1440 C CA . ASP B 1 56 ? -1.566 -5.738 -3.848 1 98.56 56 ASP B CA 1
ATOM 1441 C C . ASP B 1 56 ? -1.649 -7.262 -3.746 1 98.56 56 ASP B C 1
ATOM 1443 O O . ASP B 1 56 ? -1.027 -7.977 -4.535 1 98.56 56 ASP B O 1
ATOM 1447 N N . VAL B 1 57 ? -2.355 -7.773 -2.754 1 97.81 57 VAL B N 1
ATOM 1448 C CA . VAL B 1 57 ? -2.506 -9.219 -2.602 1 97.81 57 VAL B CA 1
ATOM 1449 C C . VAL B 1 57 ? -3.238 -9.789 -3.812 1 97.81 57 VAL B C 1
ATOM 1451 O O . VAL B 1 57 ? -2.854 -10.836 -4.344 1 97.81 57 VAL B O 1
ATOM 1454 N N . ALA B 1 58 ? -4.316 -9.125 -4.285 1 98.19 58 ALA B N 1
ATOM 1455 C CA . ALA B 1 58 ? -5.004 -9.562 -5.5 1 98.19 58 ALA B CA 1
ATOM 1456 C C . ALA B 1 58 ? -4.047 -9.594 -6.688 1 98.19 58 ALA B C 1
ATOM 1458 O O . ALA B 1 58 ? -4.027 -10.562 -7.453 1 98.19 58 ALA B O 1
ATOM 1459 N N . PHE B 1 59 ? -3.283 -8.562 -6.797 1 97.56 59 PHE B N 1
ATOM 1460 C CA . PHE B 1 59 ? -2.279 -8.422 -7.844 1 97.56 59 PHE B CA 1
ATOM 1461 C C . PHE B 1 59 ? -1.266 -9.562 -7.773 1 97.56 59 PHE B C 1
ATOM 1463 O O . PHE B 1 59 ? -0.951 -10.18 -8.789 1 97.56 59 PHE B O 1
ATOM 1470 N N . ALA B 1 60 ? -0.714 -9.82 -6.57 1 95.81 60 ALA B N 1
ATOM 1471 C CA . ALA B 1 60 ? 0.253 -10.898 -6.371 1 95.81 60 ALA B CA 1
ATOM 1472 C C . ALA B 1 60 ? -0.336 -12.242 -6.777 1 95.81 60 ALA B C 1
ATOM 1474 O O . ALA B 1 60 ? 0.319 -13.031 -7.461 1 95.81 60 ALA B O 1
ATOM 1475 N N . CYS B 1 61 ? -1.575 -12.508 -6.383 1 95.25 61 CYS B N 1
ATOM 1476 C CA . CYS B 1 61 ? -2.236 -13.766 -6.707 1 95.25 61 CYS B CA 1
ATOM 1477 C C . CYS B 1 61 ? -2.416 -13.914 -8.211 1 95.25 61 CYS B C 1
ATOM 1479 O O . CYS B 1 61 ? -2.053 -14.945 -8.781 1 95.25 61 CYS B O 1
ATOM 1481 N N . ALA B 1 62 ? -2.949 -12.906 -8.844 1 95.06 62 ALA B N 1
ATOM 1482 C CA . ALA B 1 62 ? -3.223 -12.977 -10.273 1 95.06 62 ALA B CA 1
ATOM 1483 C C . ALA B 1 62 ? -1.929 -13.109 -11.07 1 95.06 62 ALA B C 1
ATOM 1485 O O . ALA B 1 62 ? -1.856 -13.898 -12.023 1 95.06 62 ALA B O 1
ATOM 1486 N N . SER B 1 63 ? -0.94 -12.352 -10.688 1 93.19 63 SER B N 1
ATOM 1487 C CA . SER B 1 63 ? 0.306 -12.328 -11.445 1 93.19 63 SER B CA 1
ATOM 1488 C C . SER B 1 63 ? 1.076 -13.633 -11.281 1 93.19 63 SER B C 1
ATOM 1490 O O . SER B 1 63 ? 1.857 -14.016 -12.156 1 93.19 63 SER B O 1
ATOM 1492 N N . ASN B 1 64 ? 0.838 -14.305 -10.219 1 91.38 64 ASN B N 1
ATOM 1493 C CA . ASN B 1 64 ? 1.538 -15.562 -9.984 1 91.38 64 ASN B CA 1
ATOM 1494 C C . ASN B 1 64 ? 0.668 -16.766 -10.344 1 91.38 64 ASN B C 1
ATOM 1496 O O . ASN B 1 64 ? 0.967 -17.891 -9.953 1 91.38 64 ASN B O 1
ATOM 1500 N N . SER B 1 65 ? -0.345 -16.547 -11.039 1 89.38 65 SER B N 1
ATOM 1501 C CA . SER B 1 65 ? -1.31 -17.594 -11.352 1 89.38 65 SER B CA 1
ATOM 1502 C C . SER B 1 65 ? -0.885 -18.391 -12.586 1 89.38 65 SER B C 1
ATOM 1504 O O . SER B 1 65 ? -1.484 -19.422 -12.898 1 89.38 65 SER B O 1
ATOM 1506 N N . HIS B 1 66 ? 0.157 -17.938 -13.344 1 84 66 HIS B N 1
ATOM 1507 C CA . HIS B 1 66 ? 0.583 -18.594 -14.578 1 84 66 HIS B CA 1
ATOM 1508 C C . HIS B 1 66 ? 1.589 -19.703 -14.305 1 84 66 HIS B C 1
ATOM 1510 O O . HIS B 1 66 ? 2.287 -20.156 -15.211 1 84 66 HIS B O 1
ATOM 1516 N N . HIS B 1 67 ? 1.707 -20.125 -13.133 1 79.25 67 HIS B N 1
ATOM 1517 C CA . HIS B 1 67 ? 2.654 -21.172 -12.766 1 79.25 67 HIS B CA 1
ATOM 1518 C C . HIS B 1 67 ? 4.094 -20.703 -12.953 1 79.25 67 HIS B C 1
ATOM 1520 O O . HIS B 1 67 ? 4.957 -21.484 -13.359 1 79.25 67 HIS B O 1
ATOM 1526 N N . GLN B 1 68 ? 4.258 -19.484 -13.055 1 82.88 68 GLN B N 1
ATOM 1527 C CA . GLN B 1 68 ? 5.559 -18.828 -13.07 1 82.88 68 GLN B CA 1
ATOM 1528 C C . GLN B 1 68 ? 5.641 -17.75 -12 1 82.88 68 GLN B C 1
ATOM 1530 O O . GLN B 1 68 ? 4.715 -16.953 -11.836 1 82.88 68 GLN B O 1
ATOM 1535 N N . ALA B 1 69 ? 6.816 -17.781 -11.344 1 87.31 69 ALA B N 1
ATOM 1536 C CA . ALA B 1 69 ? 7.004 -16.781 -10.289 1 87.31 69 ALA B CA 1
ATOM 1537 C C . ALA B 1 69 ? 7.051 -15.375 -10.875 1 87.31 69 ALA B C 1
ATOM 1539 O O . ALA B 1 69 ? 7.672 -15.148 -11.922 1 87.31 69 ALA B O 1
ATOM 1540 N N . ALA B 1 70 ? 6.332 -14.547 -10.289 1 91.12 70 ALA B N 1
ATOM 1541 C CA . ALA B 1 70 ? 6.312 -13.141 -10.688 1 91.12 70 ALA B CA 1
ATOM 1542 C C . ALA B 1 70 ? 6.531 -12.227 -9.484 1 91.12 70 ALA B C 1
ATOM 1544 O O . ALA B 1 70 ? 6.133 -12.555 -8.367 1 91.12 70 ALA B O 1
ATOM 1545 N N . VAL B 1 71 ? 7.238 -11.109 -9.727 1 93.44 71 VAL B N 1
ATOM 1546 C CA . VAL B 1 71 ? 7.438 -10.102 -8.695 1 93.44 71 VAL B CA 1
ATOM 1547 C C . VAL B 1 71 ? 6.879 -8.758 -9.172 1 93.44 71 VAL B C 1
ATOM 1549 O O . VAL B 1 71 ? 6.969 -8.422 -10.352 1 93.44 71 VAL B O 1
ATOM 1552 N N . GLY B 1 72 ? 6.242 -8.094 -8.32 1 95.38 72 GLY B N 1
ATOM 1553 C CA . GLY B 1 72 ? 5.762 -6.762 -8.633 1 95.38 72 GLY B CA 1
ATOM 1554 C C . GLY B 1 72 ? 6.883 -5.766 -8.867 1 95.38 72 GLY B C 1
ATOM 1555 O O . GLY B 1 72 ? 7.855 -5.73 -8.117 1 95.38 72 GLY B O 1
ATOM 1556 N N . ILE B 1 73 ? 6.688 -4.953 -9.852 1 95.94 73 ILE B N 1
ATOM 1557 C CA . ILE B 1 73 ? 7.707 -3.963 -10.18 1 95.94 73 ILE B CA 1
ATOM 1558 C C . ILE B 1 73 ? 7.18 -2.562 -9.867 1 95.94 73 ILE B C 1
ATOM 1560 O O . ILE B 1 73 ? 7.93 -1.702 -9.391 1 95.94 73 ILE B O 1
ATOM 1564 N N . ALA B 1 74 ? 5.965 -2.34 -10.258 1 98.19 74 ALA B N 1
ATOM 1565 C CA . ALA B 1 74 ? 5.355 -1.027 -10.055 1 98.19 74 ALA B CA 1
ATOM 1566 C C . ALA B 1 74 ? 3.85 -1.149 -9.836 1 98.19 74 ALA B C 1
ATOM 1568 O O . ALA B 1 74 ? 3.205 -2.043 -10.391 1 98.19 74 ALA B O 1
ATOM 1569 N N . MET B 1 75 ? 3.334 -0.267 -9.078 1 98.69 75 MET B N 1
ATOM 1570 C CA . MET B 1 75 ? 1.888 -0.181 -8.898 1 98.69 75 MET B CA 1
ATOM 1571 C C . MET B 1 75 ? 1.444 1.27 -8.742 1 98.69 75 MET B C 1
ATOM 1573 O O . MET B 1 75 ? 2.139 2.074 -8.117 1 98.69 75 MET B O 1
ATOM 1577 N N . THR B 1 76 ? 0.324 1.571 -9.312 1 98.88 76 THR B N 1
ATOM 1578 C CA . THR B 1 76 ? -0.375 2.836 -9.125 1 98.88 76 THR B CA 1
ATOM 1579 C C . THR B 1 76 ? -1.763 2.604 -8.531 1 98.88 76 THR B C 1
ATOM 1581 O O . THR B 1 76 ? -2.467 1.674 -8.93 1 98.88 76 THR B O 1
ATOM 1584 N N . ILE B 1 77 ? -2.146 3.48 -7.598 1 98.88 77 ILE B N 1
ATOM 1585 C CA . ILE B 1 77 ? -3.479 3.35 -7.023 1 98.88 77 ILE B CA 1
ATOM 1586 C C . ILE B 1 77 ? -4.133 4.727 -6.914 1 98.88 77 ILE B C 1
ATOM 1588 O O . ILE B 1 77 ? -3.467 5.715 -6.598 1 98.88 77 ILE B O 1
ATOM 1592 N N . TYR B 1 78 ? -5.402 4.754 -7.219 1 98.81 78 TYR B N 1
ATOM 1593 C CA . TYR B 1 78 ? -6.273 5.918 -7.09 1 98.81 78 TYR B CA 1
ATOM 1594 C C . TYR B 1 78 ? -7.352 5.68 -6.039 1 98.81 78 TYR B C 1
ATOM 1596 O O . TYR B 1 78 ? -8.07 4.68 -6.098 1 98.81 78 TYR B O 1
ATOM 1604 N N . TYR B 1 79 ? -7.375 6.547 -5.121 1 98.56 79 TYR B N 1
ATOM 1605 C CA . TYR B 1 79 ? -8.398 6.453 -4.09 1 98.56 79 TYR B CA 1
ATOM 1606 C C . TYR B 1 79 ? -9.648 7.242 -4.484 1 98.56 79 TYR B C 1
ATOM 1608 O O . TYR B 1 79 ? -9.617 8.477 -4.535 1 98.56 79 TYR B O 1
ATOM 1616 N N . MET B 1 80 ? -10.766 6.539 -4.684 1 97.94 80 MET B N 1
ATOM 1617 C CA . MET B 1 80 ? -11.953 7.129 -5.289 1 97.94 80 MET B CA 1
ATOM 1618 C C . MET B 1 80 ? -12.953 7.555 -4.215 1 97.94 80 MET B C 1
ATOM 1620 O O . MET B 1 80 ? -13.602 8.594 -4.344 1 97.94 80 MET B O 1
ATOM 1624 N N . GLN B 1 81 ? -13.125 6.738 -3.275 1 96.69 81 GLN B N 1
ATOM 1625 C CA . GLN B 1 81 ? -14.07 6.996 -2.193 1 96.69 81 GLN B CA 1
ATOM 1626 C C . GLN B 1 81 ? -13.539 6.469 -0.863 1 96.69 81 GLN B C 1
ATOM 1628 O O . GLN B 1 81 ? -12.836 5.453 -0.827 1 96.69 81 GLN B O 1
ATOM 1633 N N . ALA B 1 82 ? -13.953 7.141 0.22 1 95.31 82 ALA B N 1
ATOM 1634 C CA . ALA B 1 82 ? -13.57 6.688 1.555 1 95.31 82 ALA B CA 1
ATOM 1635 C C . ALA B 1 82 ? -14.367 5.449 1.966 1 95.31 82 ALA B C 1
ATOM 1637 O O . ALA B 1 82 ? -15.469 5.227 1.473 1 95.31 82 ALA B O 1
ATOM 1638 N N . SER B 1 83 ? -13.719 4.594 2.693 1 96.25 83 SER B N 1
ATOM 1639 C CA . SER B 1 83 ? -14.352 3.475 3.389 1 96.25 83 SER B CA 1
ATOM 1640 C C . SER B 1 83 ? -14.023 3.498 4.879 1 96.25 83 SER B C 1
ATOM 1642 O O . SER B 1 83 ? -13.188 4.285 5.324 1 96.25 83 SER B O 1
ATOM 1644 N N . GLY B 1 84 ? -14.797 2.758 5.652 1 95.19 84 GLY B N 1
ATOM 1645 C CA . GLY B 1 84 ? -14.594 2.857 7.09 1 95.19 84 GLY B CA 1
ATOM 1646 C C . GLY B 1 84 ? -14.922 1.573 7.828 1 95.19 84 GLY B C 1
ATOM 1647 O O . GLY B 1 84 ? -15.133 0.53 7.207 1 95.19 84 GLY B O 1
ATOM 1648 N N . MET B 1 85 ? -14.945 1.726 9.141 1 95.81 85 MET B N 1
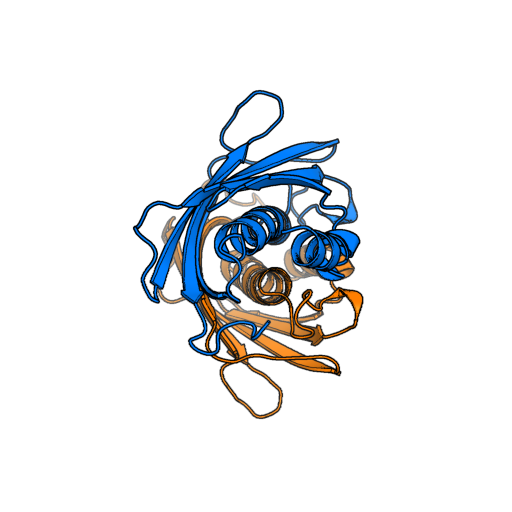ATOM 1649 C CA . MET B 1 85 ? -15.117 0.616 10.078 1 95.81 85 MET B CA 1
ATOM 1650 C C . MET B 1 85 ? -16.328 -0.232 9.695 1 95.81 85 MET B C 1
ATOM 1652 O O . MET B 1 85 ? -17.406 0.299 9.453 1 95.81 85 MET B O 1
ATOM 1656 N N . GLY B 1 86 ? -16.062 -1.542 9.617 1 96.19 86 GLY B N 1
ATOM 1657 C CA . GLY B 1 86 ? -17.156 -2.471 9.367 1 96.19 86 GLY B CA 1
ATOM 1658 C C . GLY B 1 86 ? -17.375 -2.748 7.891 1 96.19 86 GLY B C 1
ATOM 1659 O O . GLY B 1 86 ? -18.062 -3.715 7.531 1 96.19 86 GLY B O 1
ATOM 1660 N N . ASP B 1 87 ? -16.844 -1.926 7.008 1 97.25 87 ASP B N 1
ATOM 1661 C CA . ASP B 1 87 ? -16.969 -2.18 5.574 1 97.25 87 ASP B CA 1
ATOM 1662 C C . ASP B 1 87 ? -16.234 -3.455 5.176 1 97.25 87 ASP B C 1
ATOM 1664 O O . ASP B 1 87 ? -15.141 -3.732 5.68 1 97.25 87 ASP B O 1
ATOM 1668 N N . ARG B 1 88 ? -16.875 -4.215 4.336 1 98.56 88 ARG B N 1
ATOM 1669 C CA . ARG B 1 88 ? -16.172 -5.285 3.639 1 98.56 88 ARG B CA 1
ATOM 1670 C C . ARG B 1 88 ? -15.719 -4.824 2.258 1 98.56 88 ARG B C 1
ATOM 1672 O O . ARG B 1 88 ? -16.531 -4.395 1.439 1 98.56 88 ARG B O 1
ATOM 1679 N N . LEU B 1 89 ? -14.422 -4.914 1.997 1 98.81 89 LEU B N 1
ATOM 1680 C CA . LEU B 1 89 ? -13.859 -4.535 0.706 1 98.81 89 LEU B CA 1
ATOM 1681 C C . LEU B 1 89 ? -13.43 -5.766 -0.082 1 98.81 89 LEU B C 1
ATOM 1683 O O . LEU B 1 89 ? -12.93 -6.734 0.494 1 98.81 89 LEU B O 1
ATOM 1687 N N . VAL B 1 90 ? -13.664 -5.73 -1.368 1 98.88 90 VAL B N 1
ATOM 1688 C CA . VAL B 1 90 ? -13.258 -6.781 -2.293 1 98.88 90 VAL B CA 1
ATOM 1689 C C . VAL B 1 90 ? -12.359 -6.199 -3.377 1 98.88 90 VAL B C 1
ATOM 1691 O O . VAL B 1 90 ? -12.688 -5.176 -3.984 1 98.88 90 VAL B O 1
ATOM 1694 N N . ALA B 1 91 ? -11.219 -6.793 -3.576 1 98.94 91 ALA B N 1
ATOM 1695 C CA . ALA B 1 91 ? -10.32 -6.418 -4.668 1 98.94 91 ALA B CA 1
ATOM 1696 C C . ALA B 1 91 ? -10.328 -7.477 -5.77 1 98.94 91 ALA B C 1
ATOM 1698 O O . ALA B 1 91 ? -10.195 -8.672 -5.488 1 98.94 91 ALA B O 1
ATOM 1699 N N . ILE B 1 92 ? -10.477 -7.035 -6.969 1 98.88 92 ILE B N 1
ATOM 1700 C CA . ILE B 1 92 ? -10.477 -7.914 -8.133 1 98.88 92 ILE B CA 1
ATOM 1701 C C . ILE B 1 92 ? -9.352 -7.512 -9.086 1 98.88 92 ILE B C 1
ATOM 1703 O O . ILE B 1 92 ? -9.32 -6.383 -9.578 1 98.88 92 ILE B O 1
ATOM 1707 N N . ALA B 1 93 ? -8.461 -8.422 -9.305 1 98.62 93 ALA B N 1
ATOM 1708 C CA . ALA B 1 93 ? -7.348 -8.195 -10.227 1 98.62 93 ALA B CA 1
ATOM 1709 C C . ALA B 1 93 ? -7.555 -8.969 -11.523 1 98.62 93 ALA B C 1
ATOM 1711 O O . ALA B 1 93 ? -7.91 -10.148 -11.508 1 98.62 93 ALA B O 1
ATOM 1712 N N . ARG B 1 94 ? -7.297 -8.281 -12.617 1 98.12 94 ARG B N 1
ATOM 1713 C CA . ARG B 1 94 ? -7.398 -8.883 -13.945 1 98.12 94 ARG B CA 1
ATOM 1714 C C . ARG B 1 94 ? -6.18 -8.539 -14.797 1 98.12 94 ARG B C 1
ATOM 1716 O O . ARG B 1 94 ? -5.75 -7.387 -14.844 1 98.12 94 ARG B O 1
ATOM 1723 N N . GLU B 1 95 ? -5.758 -9.508 -15.414 1 96.44 95 GLU B N 1
ATOM 1724 C CA . GLU B 1 95 ? -4.645 -9.312 -16.344 1 96.44 95 GLU B CA 1
ATOM 1725 C C . GLU B 1 95 ? -5.09 -8.562 -17.594 1 96.44 95 GLU B C 1
ATOM 1727 O O . GLU B 1 95 ? -6.098 -8.922 -18.203 1 96.44 95 GLU B O 1
ATOM 1732 N N . GLU B 1 96 ? -4.316 -7.531 -17.953 1 95.69 96 GLU B N 1
ATOM 1733 C CA . GLU B 1 96 ? -4.672 -6.707 -19.109 1 95.69 96 GLU B CA 1
ATOM 1734 C C . GLU B 1 96 ? -3.832 -7.07 -20.328 1 95.69 96 GLU B C 1
ATOM 1736 O O . GLU B 1 96 ? -4.188 -6.727 -21.453 1 95.69 96 GLU B O 1
ATOM 1741 N N . THR B 1 97 ? -2.631 -7.574 -20.172 1 86.75 97 THR B N 1
ATOM 1742 C CA . THR B 1 97 ? -1.736 -7.875 -21.281 1 86.75 97 THR B CA 1
ATOM 1743 C C . THR B 1 97 ? -1.433 -9.367 -21.344 1 86.75 97 THR B C 1
ATOM 1745 O O . THR B 1 97 ? -1.669 -10.094 -20.375 1 86.75 97 THR B O 1
ATOM 1748 N N . LYS B 1 98 ? -0.889 -9.688 -22.609 1 68.94 98 LYS B N 1
ATOM 1749 C CA . LYS B 1 98 ? -0.542 -11.086 -22.891 1 68.94 98 LYS B CA 1
ATOM 1750 C C . LYS B 1 98 ? 0.863 -11.406 -22.391 1 68.94 98 LYS B C 1
ATOM 1752 O O . LYS B 1 98 ? 1.75 -10.555 -22.422 1 68.94 98 LYS B O 1
ATOM 1757 N N . PRO B 1 99 ? 0.962 -12.539 -21.719 1 62.81 99 PRO B N 1
ATOM 1758 C CA . PRO B 1 99 ? 2.041 -13.102 -20.906 1 62.81 99 PRO B CA 1
ATOM 1759 C C . PRO B 1 99 ? 3.375 -13.148 -21.641 1 62.81 99 PRO B C 1
ATOM 1761 O O . PRO B 1 99 ? 3.459 -13.711 -22.734 1 62.81 99 PRO B O 1
ATOM 1764 N N . HIS B 1 100 ? 4.043 -11.938 -21.891 1 75.69 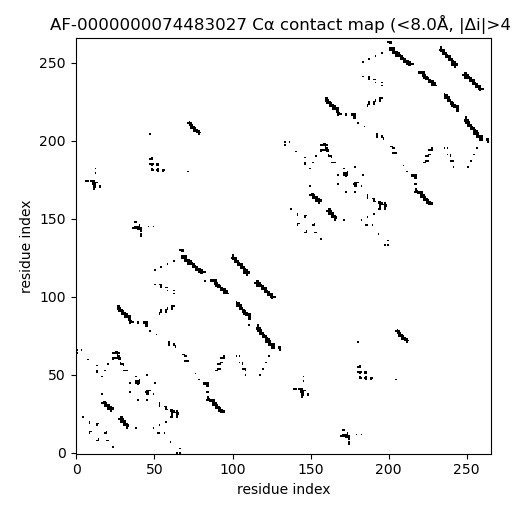100 HIS B N 1
ATOM 1765 C CA . HIS B 1 100 ? 5.492 -12.102 -21.938 1 75.69 100 HIS B CA 1
ATOM 1766 C C . HIS B 1 100 ? 6.105 -11.945 -20.547 1 75.69 100 HIS B C 1
ATOM 1768 O O . HIS B 1 100 ? 5.5 -12.328 -19.547 1 75.69 100 HIS B O 1
ATOM 1774 N N . ARG B 1 101 ? 7.34 -11.375 -20.422 1 86.75 101 ARG B N 1
ATOM 1775 C CA . ARG B 1 101 ? 8.047 -11.25 -19.141 1 86.75 101 ARG B CA 1
ATOM 1776 C C . ARG B 1 101 ? 7.426 -10.156 -18.281 1 86.75 101 ARG B C 1
ATOM 1778 O O . ARG B 1 101 ? 7.527 -10.203 -17.047 1 86.75 101 ARG B O 1
ATOM 1785 N N . LEU B 1 102 ? 6.695 -9.273 -19.016 1 91.88 102 LEU B N 1
ATOM 1786 C CA . LEU B 1 102 ? 6.012 -8.219 -18.266 1 91.88 102 LEU B CA 1
ATOM 1787 C C . LEU B 1 102 ? 4.5 -8.398 -18.344 1 91.88 102 LEU B C 1
ATOM 1789 O O . LEU B 1 102 ? 3.959 -8.727 -19.391 1 91.88 102 LEU B O 1
ATOM 1793 N N . GLY B 1 103 ? 3.848 -8.32 -17.156 1 94.19 103 GLY B N 1
ATOM 1794 C CA . GLY B 1 103 ? 2.396 -8.367 -17.062 1 94.19 103 GLY B CA 1
ATOM 1795 C C . GLY B 1 103 ? 1.799 -7.133 -16.422 1 94.19 103 GLY B C 1
ATOM 1796 O O . GLY B 1 103 ? 2.346 -6.613 -15.445 1 94.19 103 GLY B O 1
ATOM 1797 N N . VAL B 1 104 ? 0.725 -6.68 -17.078 1 96.88 104 VAL B N 1
ATOM 1798 C CA . VAL B 1 104 ? -0.007 -5.551 -16.5 1 96.88 104 VAL B CA 1
ATOM 1799 C C . VAL B 1 104 ? -1.364 -6.023 -15.984 1 96.88 104 VAL B C 1
ATOM 1801 O O . VAL B 1 104 ? -2.047 -6.812 -16.641 1 96.88 104 VAL B O 1
ATOM 1804 N N . TYR B 1 105 ? -1.694 -5.512 -14.844 1 97.56 105 TYR B N 1
ATOM 1805 C CA . TYR B 1 105 ? -2.938 -5.918 -14.195 1 97.56 105 TYR B CA 1
ATOM 1806 C C . TYR B 1 105 ? -3.754 -4.699 -13.773 1 97.56 105 TYR B C 1
ATOM 1808 O O . TYR B 1 105 ? -3.201 -3.711 -13.289 1 97.56 105 TYR B O 1
ATOM 1816 N N . ARG B 1 106 ? -5.035 -4.824 -14.008 1 98.75 106 ARG B N 1
ATOM 1817 C CA . ARG B 1 106 ? -5.988 -3.857 -13.469 1 98.75 106 ARG B CA 1
ATOM 1818 C C . ARG B 1 106 ? -6.68 -4.402 -12.227 1 98.75 106 ARG B C 1
ATOM 1820 O O . ARG B 1 106 ? -7.145 -5.547 -12.219 1 98.75 106 ARG B O 1
ATOM 1827 N N . ILE B 1 107 ? -6.711 -3.613 -11.125 1 98.88 107 ILE B N 1
ATOM 1828 C CA . ILE B 1 107 ? -7.305 -4.047 -9.859 1 98.88 107 ILE B CA 1
ATOM 1829 C C . ILE B 1 107 ? -8.391 -3.059 -9.438 1 98.88 107 ILE B C 1
ATOM 1831 O O . ILE B 1 107 ? -8.133 -1.855 -9.336 1 98.88 107 ILE B O 1
ATOM 1835 N N . GLU B 1 108 ? -9.547 -3.531 -9.219 1 98.94 108 GLU B N 1
ATOM 1836 C CA . GLU B 1 108 ? -10.641 -2.748 -8.656 1 98.94 108 GLU B CA 1
ATOM 1837 C C . GLU B 1 108 ? -10.914 -3.139 -7.207 1 98.94 108 GLU B C 1
ATOM 1839 O O . GLU B 1 108 ? -10.977 -4.324 -6.879 1 98.94 108 GLU B O 1
ATOM 1844 N N . VAL B 1 109 ? -11.016 -2.154 -6.352 1 98.94 109 VAL B N 1
ATOM 1845 C CA . VAL B 1 109 ? -11.43 -2.375 -4.973 1 98.94 109 VAL B CA 1
ATOM 1846 C C . VAL B 1 109 ? -12.852 -1.859 -4.77 1 98.94 109 VAL B C 1
ATOM 1848 O O . VAL B 1 109 ? -13.117 -0.667 -4.941 1 98.94 109 VAL B O 1
ATOM 1851 N N . LEU B 1 110 ? -13.688 -2.768 -4.367 1 98.81 110 LEU B N 1
ATOM 1852 C CA . LEU B 1 110 ? -15.109 -2.451 -4.242 1 98.81 110 LEU B CA 1
ATOM 1853 C C . LEU B 1 110 ? -15.602 -2.721 -2.824 1 98.81 110 LEU B C 1
ATOM 1855 O O . LEU B 1 110 ? -15.055 -3.57 -2.121 1 98.81 110 LEU B O 1
ATOM 1859 N N . ASN B 1 111 ? -16.656 -1.991 -2.436 1 98.25 111 ASN B N 1
ATOM 1860 C CA . ASN B 1 111 ? -17.359 -2.361 -1.214 1 98.25 111 ASN B CA 1
ATOM 1861 C C . ASN B 1 111 ? -18.594 -3.213 -1.514 1 98.25 111 ASN B C 1
ATOM 1863 O O . ASN B 1 111 ? -18.828 -3.578 -2.666 1 98.25 111 ASN B O 1
ATOM 1867 N N . ASP B 1 112 ? -19.375 -3.543 -0.496 1 95.81 112 ASP B N 1
ATOM 1868 C CA . ASP B 1 112 ? -20.5 -4.465 -0.635 1 95.81 112 ASP B CA 1
ATOM 1869 C C . ASP B 1 112 ? -21.625 -3.84 -1.455 1 95.81 112 ASP B C 1
ATOM 1871 O O . ASP B 1 112 ? -22.5 -4.547 -1.946 1 95.81 112 ASP B O 1
ATOM 1875 N N . LYS B 1 113 ? -21.625 -2.555 -1.539 1 95.94 113 LYS B N 1
ATOM 1876 C CA . LYS B 1 113 ? -22.656 -1.862 -2.316 1 95.94 113 LYS B CA 1
ATOM 1877 C C . LYS B 1 113 ? -22.25 -1.755 -3.783 1 95.94 113 LYS B C 1
ATOM 1879 O O . LYS B 1 113 ? -22.984 -1.182 -4.594 1 95.94 113 LYS B O 1
ATOM 1884 N N . GLY B 1 114 ? -21.094 -2.277 -4.129 1 96.31 114 GLY B N 1
ATOM 1885 C CA . GLY B 1 114 ? -20.609 -2.23 -5.496 1 96.31 114 GLY B CA 1
ATOM 1886 C C . GLY B 1 114 ? -19.969 -0.902 -5.859 1 96.31 114 GLY B C 1
ATOM 1887 O O . GLY B 1 114 ? -19.719 -0.625 -7.035 1 96.31 114 GLY B O 1
ATOM 1888 N N . GLU B 1 115 ? -19.688 -0.075 -4.852 1 97.69 115 GLU B N 1
ATOM 1889 C CA . GLU B 1 115 ? -19.031 1.202 -5.09 1 97.69 115 GLU B CA 1
ATOM 1890 C C . GLU B 1 115 ? -17.516 1.025 -5.211 1 97.69 115 GLU B C 1
ATOM 1892 O O . GLU B 1 115 ? -16.922 0.238 -4.477 1 97.69 115 GLU B O 1
ATOM 1897 N N . LEU B 1 116 ? -16.953 1.811 -6.164 1 98.69 116 LEU B N 1
ATOM 1898 C CA . LEU B 1 116 ? -15.508 1.77 -6.379 1 98.69 116 LEU B CA 1
ATOM 1899 C C . LEU B 1 116 ? -14.773 2.57 -5.309 1 98.69 116 LEU B C 1
ATOM 1901 O O . LEU B 1 116 ? -14.836 3.801 -5.293 1 98.69 116 LEU B O 1
ATOM 1905 N N . ILE B 1 117 ? -14.039 1.922 -4.445 1 98.75 117 ILE B N 1
ATOM 1906 C CA . ILE B 1 117 ? -13.289 2.545 -3.355 1 98.75 117 ILE B CA 1
ATOM 1907 C C . ILE B 1 117 ? -11.914 2.973 -3.852 1 98.75 117 ILE B C 1
ATOM 1909 O O . ILE B 1 117 ? -11.414 4.039 -3.482 1 98.75 117 ILE B O 1
ATOM 1913 N N . ALA B 1 118 ? -11.312 2.186 -4.699 1 98.88 118 ALA B N 1
ATOM 1914 C CA . ALA B 1 118 ? -10 2.48 -5.27 1 98.88 118 ALA B CA 1
ATOM 1915 C C . ALA B 1 118 ? -9.797 1.728 -6.582 1 98.88 118 ALA B C 1
ATOM 1917 O O . ALA B 1 118 ? -10.414 0.688 -6.816 1 98.88 118 ALA B O 1
ATOM 1918 N N . LEU B 1 119 ? -8.992 2.271 -7.441 1 98.88 119 LEU B N 1
ATOM 1919 C CA . LEU B 1 119 ? -8.539 1.679 -8.695 1 98.88 119 LEU B CA 1
ATOM 1920 C C . LEU B 1 119 ? -7.012 1.603 -8.734 1 98.88 119 LEU B C 1
ATOM 1922 O O . LEU B 1 119 ? -6.328 2.57 -8.391 1 98.88 119 LEU B O 1
ATOM 1926 N N . ALA B 1 120 ? -6.512 0.458 -9.109 1 98.88 120 ALA B N 1
ATOM 1927 C CA . ALA B 1 120 ? -5.059 0.305 -9.133 1 98.88 120 ALA B CA 1
ATOM 1928 C C . ALA B 1 120 ? -4.602 -0.395 -10.414 1 98.88 120 ALA B C 1
ATOM 1930 O O . ALA B 1 120 ? -5.395 -1.073 -11.07 1 98.88 120 ALA B O 1
ATOM 1931 N N . GLU B 1 121 ? -3.41 -0.175 -10.773 1 98.62 121 GLU B N 1
ATOM 1932 C CA . GLU B 1 121 ? -2.697 -0.857 -11.852 1 98.62 121 GLU B CA 1
ATOM 1933 C C . GLU B 1 121 ? -1.331 -1.352 -11.383 1 98.62 121 GLU B C 1
ATOM 1935 O O . GLU B 1 121 ? -0.599 -0.622 -10.711 1 98.62 121 GLU B O 1
ATOM 1940 N N . GLY B 1 122 ? -1.06 -2.529 -11.711 1 98.06 122 GLY B N 1
ATOM 1941 C CA . GLY B 1 122 ? 0.215 -3.113 -11.32 1 98.06 122 GLY B CA 1
ATOM 1942 C C . GLY B 1 122 ? 0.964 -3.736 -12.484 1 98.06 122 GLY B C 1
ATOM 1943 O O . GLY B 1 122 ? 0.351 -4.27 -13.406 1 98.06 122 GLY B O 1
ATOM 1944 N N . MET B 1 123 ? 2.266 -3.633 -12.422 1 97.25 123 MET B N 1
ATOM 1945 C CA . MET B 1 123 ? 3.152 -4.293 -13.375 1 97.25 123 MET B CA 1
ATOM 1946 C C . MET B 1 123 ? 4.008 -5.348 -12.68 1 97.25 123 MET B C 1
ATOM 1948 O O . MET B 1 123 ? 4.617 -5.078 -11.648 1 97.25 123 MET B O 1
ATOM 1952 N N . ALA B 1 124 ? 4.012 -6.449 -13.227 1 95.44 124 ALA B N 1
ATOM 1953 C CA . ALA B 1 124 ? 4.793 -7.551 -12.672 1 95.44 124 ALA B CA 1
ATOM 1954 C C . ALA B 1 124 ? 5.844 -8.031 -13.664 1 95.44 124 ALA B C 1
ATOM 1956 O O . ALA B 1 124 ? 5.672 -7.895 -14.883 1 95.44 124 ALA B O 1
ATOM 1957 N N . TYR B 1 125 ? 6.918 -8.523 -13.133 1 94.12 125 TYR B N 1
ATOM 1958 C CA . TYR B 1 125 ? 7.965 -9.188 -13.898 1 94.12 125 TYR B CA 1
ATOM 1959 C C . TYR B 1 125 ? 7.973 -10.688 -13.625 1 94.12 125 TYR B C 1
ATOM 1961 O O . TYR B 1 125 ? 8.133 -11.109 -12.477 1 94.12 125 TYR B O 1
ATOM 1969 N N . ARG B 1 126 ? 7.863 -11.469 -14.664 1 90.44 126 ARG B N 1
ATOM 1970 C CA . ARG B 1 126 ? 7.887 -12.922 -14.547 1 90.44 126 ARG B CA 1
ATOM 1971 C C . ARG B 1 126 ? 9.312 -13.453 -14.633 1 90.44 126 ARG B C 1
ATOM 1973 O O . ARG B 1 126 ? 10.008 -13.234 -15.625 1 90.44 126 ARG B O 1
ATOM 1980 N N . LYS B 1 127 ? 9.641 -14.039 -13.594 1 87 127 LYS B N 1
ATOM 1981 C CA . LYS B 1 127 ? 11.008 -14.555 -13.531 1 87 127 LYS B CA 1
ATOM 1982 C C . LYS B 1 127 ? 11.234 -15.641 -14.578 1 87 127 LYS B C 1
ATOM 1984 O O . LYS B 1 127 ? 10.289 -16.328 -14.969 1 87 127 LYS B O 1
ATOM 1989 N N . ARG B 1 128 ? 12.492 -15.578 -15.266 1 75.5 128 ARG B N 1
ATOM 1990 C CA . ARG B 1 128 ? 12.859 -16.516 -16.312 1 75.5 128 ARG B CA 1
ATOM 1991 C C . ARG B 1 128 ? 12.852 -17.953 -15.797 1 75.5 128 ARG B C 1
ATOM 1993 O O . ARG B 1 128 ? 12.453 -18.875 -16.5 1 75.5 128 ARG B O 1
ATOM 2000 N N . ASP B 1 129 ? 13.477 -18.078 -14.547 1 59.91 129 ASP B N 1
ATOM 2001 C CA . ASP B 1 129 ? 13.68 -19.469 -14.195 1 59.91 129 ASP B CA 1
ATOM 2002 C C . ASP B 1 129 ? 12.359 -20.156 -13.852 1 59.91 129 ASP B C 1
ATOM 2004 O O . ASP B 1 129 ? 11.539 -19.578 -13.125 1 59.91 129 ASP B O 1
ATOM 2008 N N . LYS B 1 130 ? 11.828 -20.969 -14.922 1 52.31 130 LYS B N 1
ATOM 2009 C CA . LYS B 1 130 ? 10.664 -21.828 -14.773 1 52.31 130 LYS B CA 1
ATOM 2010 C C . LYS B 1 130 ? 10.609 -22.453 -13.383 1 52.31 130 LYS B C 1
ATOM 2012 O O . LYS B 1 130 ? 11.648 -22.781 -12.805 1 52.31 130 LYS B O 1
ATOM 2017 N N . LEU B 1 131 ? 9.648 -22.172 -12.531 1 46.53 131 LEU B N 1
ATOM 2018 C CA . LEU B 1 131 ? 9.539 -23.125 -11.438 1 46.53 131 LEU B CA 1
ATOM 2019 C C . LEU B 1 131 ? 9.703 -24.547 -11.953 1 46.53 131 LEU B C 1
ATOM 2021 O O . LEU B 1 131 ? 9.008 -24.969 -12.875 1 46.53 131 LEU B O 1
ATOM 2025 N N . VAL B 1 132 ? 10.977 -25 -12.148 1 37.66 132 VAL B N 1
ATOM 2026 C CA . VAL B 1 132 ? 11.25 -26.359 -12.594 1 37.66 132 VAL B CA 1
ATOM 2027 C C . VAL B 1 132 ? 10.305 -27.344 -11.898 1 37.66 132 VAL B C 1
ATOM 2029 O O . VAL B 1 132 ? 10.266 -27.406 -10.664 1 37.66 132 VAL B O 1
ATOM 2032 N N . PRO B 1 133 ? 9.289 -27.922 -12.695 1 38.06 133 PRO B N 1
ATOM 2033 C CA . PRO B 1 133 ? 8.977 -29.234 -12.141 1 38.06 133 PRO B CA 1
ATOM 2034 C C . PRO B 1 133 ? 10.195 -30.156 -12.109 1 38.06 133 PRO B C 1
ATOM 2036 O O . PRO B 1 133 ? 11.109 -30.016 -12.922 1 38.06 133 PRO B O 1
#

InterPro domains:
  IPR003736 Phenylacetic acid degradation-related domain [TIGR00369] (13-125)
  IPR006683 Thioesterase domain [PF03061] (43-117)
  IPR029069 HotDog domain superfamily [SSF54637] (10-131)
  IPR052723 Acyl-coenzyme A thioesterase PaaI [PTHR42856] (8-127)

Sequence (266 aa):
MGDFMKKMKEDPFANYLGITIEDVEEGYAKVSMEIKGNLLNFHGSANGGAIFSLADVAFACASNSHHQAAVGIAMTIYYMQASGMGDRLVAIAREETKPHRLGVYRIEVLNDKGELIALAEGMAYRKRDKLVPMGDFMKKMKEDPFANYLGITIEDVEEGYAKVSMEIKGNLLNFHGSANGGAIFSLADVAFACASNSHHQAAVGIAMTIYYMQASGMGDRLVAIAREETKPHRLGVYRIEVLNDKGELIALAEGMAYRKRDKLVP

pLDDT: mean 92.04, std 11.9, range [37.66, 98.94]

Radius of gyration: 17.61 Å; Cα contacts (8 Å, |Δi|>4): 700; chains: 2; bounding box: 46×57×41 Å